Protein 6XTD (pdb70)

Sequence (295 aa):
NDHNQAAFGRQWQGRGIYKGRRDSWSNIMLKEGDIVYGGAPGQSGFYFNKATLDAAGGSRAKKLWESLQVLPHEKFGYRSKIQAYRVKRETIAGTGKAISSQDDPTRFGEGGGTQFFLSNYKTVLEPIDKPFEIIGLMMQLDTYDGTLELAGITLGTATTREEMLIKGSRLWEGWPEKSDGRTTSYRTIIISTKKEKAGDIYIIIADFSSGAFITDAVVLCCSWRFAPEKLMMGIQKKKVEGAITKNLRTWFYEEKTHIQLPVSGSWGHIDAAYDPHNLTGTIVCNYRSAFHTEDDEEWRKYCKRNNIIY

Foldseek 3Di:
DDDFQQVVVQVVECDDPRNFGFRKDKDKDAFFAKWKDFPDPDDQKTFHPVLVVVQVLAQVSSQLQQLHAADPPHGGGFWMWMKGFHHTDMWMKDWRAGGDCVHRHRHGTIMIGDRCCVPGIHTDDDIDGGHD/DWEADLVFGWIDDPNAIAGQQQFQLNHVDDPWDWAQPPDDPVQWGFKIWTWAQDPPDPLAIKIKIWGFDTGDDRRTGTFKMKMDRPNLWADDDPDFDDDSQVVRQVVVCVVYVDRDWGDALFWTWGWTADNVRRTIITMTGTPVNDPDPVVVVVCCVVVVNDD

Secondary structure (DSSP, 8-state):
--S-HHHHHHHTSSSSS--S----EEEEEPTT-EEEEEESS--SEEE-HHHHHHTTTBHHHHHHHTT-PPBTTTBS--EEEEEEESS-EEEEEEE---S-HHHH-----EEEE-TTHHHHEEEEEEEEE-B-/--EE-TTT--EEETTEEE-TT-BHHHHS-SSS--EETT--TTS---EEEEEE--SS-TT-PEEEEEEESSSS-TTPBEEEEEEEEHHHHB----SSSSHHHHHHHHHHHHHHS--S-EEETTEEEEEEEETTTTEEEEEEEEGGG-SSHHHHHHHHHHTT---

B-factor: mean 22.21, std 12.35, range [8.99, 131.31]

Organism: Serratia marcescens (NCBI:txid615)

Radius of gyration: 19.0 Å; Cα contacts (8 Å, |Δi|>4): 718; chains: 2; bounding box: 50×41×53 Å

Nearest PDB structures (foldseek):
  6xtd-assembly1_A  TM=1.008E+00  e=2.554E-29  Serratia marcescens
  4zv0-assembly1_A  TM=6.180E-01  e=1.037E-05  Pseudomonas aeruginosa PAO1
  6b12-assembly2_D  TM=7.580E-01  e=9.713E-04  Pseudomonas protegens Pf-5
  7clg-assembly1_A  TM=2.120E-01  e=3.882E+00  Staphylococcus aureus subsp. aureus USA300
  6xtd-assembly1_B  TM=1.006E+00  e=9.942E-34  Serratia marcescens

Structure (mmCIF, N/CA/C/O backbone):
data_6XTD
#
_entry.id   6XTD
#
_cell.length_a   39.655
_cell.length_b   44.108
_cell.length_c   46.807
_cell.angle_alpha   101.202
_cell.angle_beta   96.126
_cell.angle_gamma   114.149
#
_symmetry.space_group_name_H-M   'P 1'
#
loop_
_entity.id
_entity.type
_entity.pdbx_description
1 polymer 'Putative deoxyribonuclease RhsA'
2 polymer 'Secreted protein'
3 non-polymer 'BROMIDE ION'
4 non-polymer 2-[BIS-(2-HYDROXY-ETHYL)-AMINO]-2-HYDROXYMETHYL-PROPANE-1,3-DIOL
5 water water
#
loop_
_atom_site.group_PDB
_atom_site.id
_atom_site.type_symbol
_atom_site.label_atom_id
_atom_site.label_alt_id
_atom_site.label_comp_id
_atom_site.label_asym_id
_atom_site.label_entity_id
_atom_site.label_seq_id
_atom_site.pdbx_PDB_ins_code
_atom_site.Cartn_x
_atom_site.Cartn_y
_atom_site.Cartn_z
_atom_site.occupancy
_atom_site.B_iso_or_equiv
_atom_site.auth_seq_id
_atom_site.auth_comp_id
_atom_site.auth_asym_id
_atom_site.auth_atom_id
_atom_site.pdbx_PDB_model_num
ATOM 1 N N . ASN A 1 24 ? 28.586 31.305 34.406 1.000 131.310 1342 ASN A N 1
ATOM 2 C CA . ASN A 1 24 ? 30.025 31.221 34.786 1.000 51.018 1342 ASN A CA 1
ATOM 3 C C . ASN A 1 24 ? 30.808 32.136 33.834 1.000 29.029 1342 ASN A C 1
ATOM 4 O O . ASN A 1 24 ? 30.513 33.412 33.843 1.000 22.944 1342 ASN A O 1
ATOM 9 N N . ASP A 1 25 ? 31.658 31.521 32.971 1.000 40.292 1343 ASP A N 1
ATOM 10 C CA . ASP A 1 25 ? 32.550 32.196 31.981 1.000 36.375 1343 ASP A CA 1
ATOM 11 C C . ASP A 1 25 ? 32.396 31.479 30.613 1.000 36.522 1343 ASP A C 1
ATOM 12 O O . ASP A 1 25 ? 33.365 30.915 30.051 1.000 47.322 1343 ASP A O 1
ATOM 17 N N . HIS A 1 26 ? 31.193 31.487 30.063 1.000 20.788 1344 HIS A N 1
ATOM 18 C CA . HIS A 1 26 ? 30.946 31.105 28.669 1.000 19.249 1344 HIS A CA 1
ATOM 19 C C . HIS A 1 26 ? 30.403 32.301 27.881 1.000 15.182 1344 HIS A C 1
ATOM 20 O O . HIS A 1 26 ? 30.050 33.360 28.432 1.000 16.529 1344 HIS A O 1
ATOM 27 N N . ASN A 1 27 ? 30.441 32.159 26.575 1.000 15.137 1345 ASN A N 1
ATOM 28 C CA . ASN A 1 27 ? 30.056 33.234 25.658 1.000 13.039 1345 ASN A CA 1
ATOM 29 C C . ASN A 1 27 ? 28.552 33.285 25.508 1.000 12.551 1345 ASN A C 1
ATOM 30 O O . ASN A 1 27 ? 27.979 32.896 24.505 1.000 12.150 1345 ASN A O 1
ATOM 35 N N . GLN A 1 28 ? 27.945 33.896 26.529 1.000 11.532 1346 GLN A N 1
ATOM 36 C CA . GLN A 1 28 ? 26.485 33.935 26.593 1.000 11.639 1346 GLN A CA 1
ATOM 37 C C . GLN A 1 28 ? 25.874 34.780 25.484 1.000 10.942 1346 GLN A C 1
ATOM 38 O O . GLN A 1 28 ? 24.750 34.472 25.011 1.000 11.895 1346 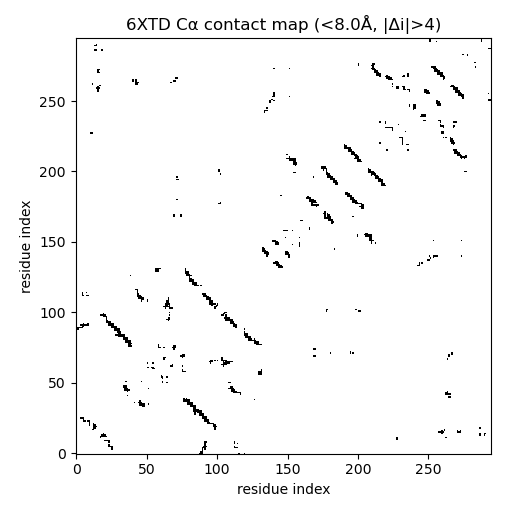GLN A O 1
ATOM 44 N N . ALA A 1 29 ? 26.597 35.823 25.006 1.000 11.254 1347 ALA A N 1
ATOM 45 C CA . ALA A 1 29 ? 26.093 36.623 23.898 1.000 10.691 1347 ALA A CA 1
ATOM 46 C C . ALA A 1 29 ? 25.909 35.712 22.672 1.000 10.500 1347 ALA A C 1
ATOM 47 O O . ALA A 1 29 ? 24.927 35.803 21.954 1.000 11.714 1347 ALA A O 1
ATOM 49 N N . ALA A 1 30 ? 26.903 34.869 22.407 1.000 11.023 1348 ALA A N 1
ATOM 50 C CA . ALA A 1 30 ? 26.838 33.998 21.248 1.000 11.258 1348 ALA A CA 1
ATOM 51 C C . ALA A 1 30 ? 25.712 32.968 21.379 1.000 10.749 1348 ALA A C 1
ATOM 52 O O . ALA A 1 30 ? 25.076 32.588 20.390 1.000 11.983 1348 ALA A O 1
ATOM 54 N N . PHE A 1 31 ? 25.443 32.560 22.587 1.000 11.261 1349 PHE A N 1
ATOM 55 C CA . PHE A 1 31 ? 24.340 31.596 22.866 1.000 13.184 1349 PHE A CA 1
ATOM 56 C C . PHE A 1 31 ? 22.985 32.265 22.617 1.000 13.481 1349 PHE A C 1
AT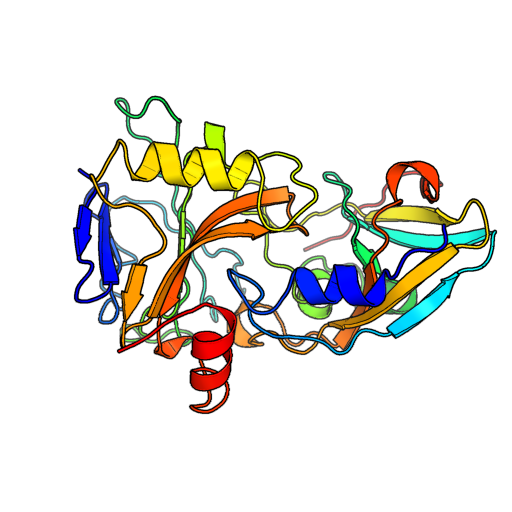OM 57 O O . PHE A 1 31 ? 22.119 31.662 21.950 1.000 15.828 1349 PHE A O 1
ATOM 65 N N . GLY A 1 32 ? 22.817 33.505 23.043 1.000 12.599 1350 GLY A N 1
ATOM 66 C CA . GLY A 1 32 ? 21.573 34.207 22.768 1.000 13.259 1350 GLY A CA 1
ATOM 67 C C . GLY A 1 32 ? 21.403 34.405 21.293 1.000 13.087 1350 GLY A C 1
ATOM 68 O O . GLY A 1 32 ? 20.292 34.232 20.752 1.000 14.842 1350 GLY A O 1
ATOM 69 N N . ARG A 1 33 ? 22.484 34.803 20.596 1.000 12.740 1351 ARG A N 1
ATOM 70 C CA . ARG A 1 33 ? 22.421 35.039 19.163 1.000 14.031 1351 ARG A CA 1
ATOM 71 C C . ARG A 1 33 ? 22.059 33.756 18.392 1.000 12.382 1351 ARG A C 1
ATOM 72 O O . ARG A 1 33 ? 21.332 33.790 17.431 1.000 12.448 1351 ARG A O 1
ATOM 80 N N . GLN 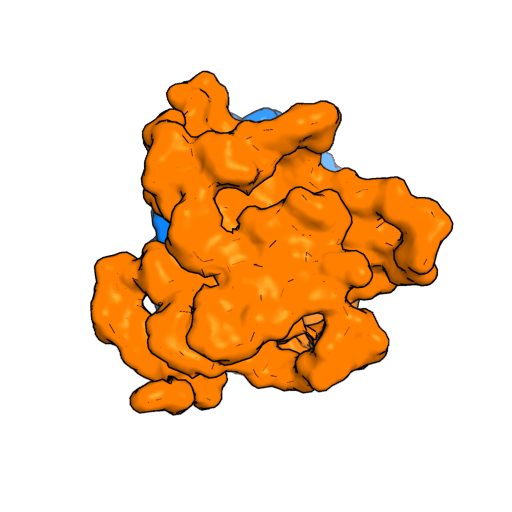A 1 34 ? 22.590 32.636 18.857 1.000 12.413 1352 GLN A N 1
ATOM 81 C CA . GLN A 1 34 ? 22.385 31.342 18.181 1.000 12.660 1352 GLN A CA 1
ATOM 82 C C . GLN A 1 34 ? 20.922 30.913 18.134 1.000 13.266 1352 GLN A C 1
ATOM 83 O O . GLN A 1 34 ? 20.543 30.125 17.262 1.000 13.865 1352 GLN A O 1
ATOM 89 N N . TRP A 1 35 ? 20.134 31.413 19.080 1.000 11.680 1353 TRP A N 1
ATOM 90 C CA . TRP A 1 35 ? 18.712 31.074 19.107 1.000 13.064 1353 TRP A CA 1
ATOM 91 C C . TRP A 1 35 ? 17.910 31.934 18.149 1.000 14.645 1353 TRP A C 1
ATOM 92 O O . TRP A 1 35 ? 16.638 31.785 18.148 1.000 17.022 1353 TRP A O 1
ATOM 103 N N . GLN A 1 36 ? 18.533 32.834 17.412 1.000 12.710 1354 GLN A N 1
ATOM 104 C CA . GLN A 1 36 ? 17.844 33.647 16.411 1.000 12.643 1354 GLN A CA 1
ATOM 105 C C . GLN A 1 36 ? 18.341 33.358 15.012 1.000 13.224 1354 GLN A C 1
ATOM 106 O O . GLN A 1 36 ? 19.427 32.781 14.837 1.000 15.016 1354 GLN A O 1
ATOM 112 N N . GLY A 1 37 ? 17.589 33.797 14.023 1.000 15.301 1355 GLY A N 1
ATOM 113 C CA . GLY A 1 37 ? 18.014 33.701 12.612 1.000 15.300 1355 GLY A CA 1
ATOM 114 C C . GLY A 1 37 ? 17.453 32.499 11.855 1.000 15.560 1355 GLY A C 1
ATOM 115 O O . GLY A 1 37 ? 17.748 32.309 10.675 1.000 17.830 1355 GLY A O 1
ATOM 116 N N . ARG A 1 38 ? 16.616 31.690 12.527 1.000 15.016 1356 ARG A N 1
ATOM 117 C CA . ARG A 1 38 ? 15.905 30.544 11.942 1.000 16.764 1356 ARG A CA 1
ATOM 118 C C . ARG A 1 38 ? 14.622 30.345 12.737 1.000 16.178 1356 ARG A C 1
ATOM 119 O O . ARG A 1 38 ? 14.450 30.937 13.811 1.000 15.758 1356 ARG A O 1
ATOM 127 N N . GLY A 1 39 ? 13.745 29.531 12.211 1.000 19.852 1357 GLY A N 1
ATOM 128 C CA . GLY A 1 39 ? 12.542 29.183 12.954 1.000 18.311 1357 GLY A CA 1
ATOM 129 C C . GLY A 1 39 ? 11.733 30.429 13.235 1.000 15.193 1357 GLY A C 1
ATOM 130 O O . GLY A 1 39 ? 11.558 31.278 12.372 1.000 16.857 1357 GLY A O 1
ATOM 131 N N . ILE A 1 40 ? 11.156 30.439 14.406 1.000 14.680 1358 ILE A N 1
ATOM 132 C CA . ILE A 1 40 ? 10.248 31.502 14.769 1.000 13.979 1358 ILE A CA 1
ATOM 133 C C . ILE A 1 40 ? 10.964 32.833 14.812 1.000 12.801 1358 ILE A C 1
ATOM 134 O O . ILE A 1 40 ? 10.505 33.860 14.187 1.000 14.277 1358 ILE A O 1
ATOM 139 N N . TYR A 1 41 ? 12.028 32.890 15.590 1.000 11.228 1359 TYR A N 1
ATOM 140 C CA . TYR A 1 41 ? 12.689 34.173 15.902 1.000 11.175 1359 TYR A CA 1
ATOM 141 C C . TYR A 1 41 ? 13.763 34.465 14.824 1.000 11.513 1359 TYR A C 1
ATOM 142 O O . TYR A 1 41 ? 14.958 34.401 15.118 1.000 14.201 1359 TYR A O 1
ATOM 151 N N . LYS A 1 42 ? 13.309 34.749 13.625 1.000 11.983 1360 LYS A N 1
ATOM 152 C CA . LYS A 1 42 ? 14.272 34.868 12.507 1.000 13.406 1360 LYS A CA 1
ATOM 153 C C . LYS A 1 42 ? 15.046 36.165 12.535 1.000 13.948 1360 LYS A C 1
ATOM 154 O O . LYS A 1 42 ? 16.061 36.269 11.852 1.000 16.700 1360 LYS A O 1
ATOM 160 N N . GLY A 1 43 ? 14.599 37.148 13.266 1.000 13.327 1361 GLY A N 1
ATOM 161 C CA . GLY A 1 43 ? 15.365 38.378 13.385 1.000 14.719 1361 GLY A CA 1
ATOM 162 C C . GLY A 1 43 ? 16.519 38.245 14.341 1.000 14.752 1361 GLY A C 1
ATOM 163 O O . GLY A 1 43 ? 16.401 37.578 15.338 1.000 13.923 1361 GLY A O 1
ATOM 164 N N A ARG A 1 44 ? 17.644 38.876 14.034 0.500 18.717 1362 ARG A N 1
ATOM 165 N N B ARG A 1 44 ? 17.628 38.900 14.030 0.500 18.801 1362 ARG A N 1
ATOM 166 C CA A ARG A 1 44 ? 18.847 38.754 14.878 0.500 19.103 1362 ARG A CA 1
ATOM 167 C CA B ARG A 1 44 ? 18.854 38.786 14.838 0.500 19.505 1362 ARG A CA 1
ATOM 168 C C A ARG A 1 44 ? 19.108 40.061 15.607 0.500 15.151 1362 ARG A C 1
ATOM 169 C C B ARG A 1 44 ? 19.115 40.070 15.605 0.500 15.245 1362 ARG A C 1
ATOM 170 O O A ARG A 1 44 ? 19.379 41.067 14.989 0.500 19.108 1362 ARG A O 1
ATOM 171 O O B ARG A 1 44 ? 19.484 41.062 15.005 0.500 19.706 1362 ARG A O 1
ATOM 186 N N . ASP A 1 45 ? 18.947 40.009 16.925 1.000 15.046 1363 ASP A N 1
ATOM 187 C CA . ASP A 1 45 ? 19.296 41.152 17.790 1.000 14.589 1363 ASP A CA 1
ATOM 188 C C . ASP A 1 45 ? 20.818 41.240 17.894 1.000 13.508 1363 ASP A C 1
ATOM 189 O O . ASP A 1 45 ? 21.570 40.339 17.548 1.000 15.031 1363 ASP A O 1
ATOM 194 N N . SER A 1 46 ? 21.238 42.372 18.421 1.000 12.947 1364 SER A N 1
ATOM 195 C CA . SER A 1 46 ? 22.639 42.628 18.796 1.000 12.824 1364 SER A CA 1
ATOM 196 C C . SER A 1 46 ? 22.859 42.203 20.231 1.000 13.044 1364 SER A C 1
ATOM 197 O O . SER A 1 46 ? 22.181 42.711 21.126 1.000 16.557 1364 SER A O 1
ATOM 200 N N . TRP A 1 47 ? 23.756 41.271 20.430 1.000 12.922 1365 TRP A N 1
ATOM 201 C CA . TRP A 1 47 ? 24.071 40.635 21.710 1.000 13.420 1365 TRP A CA 1
ATOM 202 C C . TRP A 1 47 ? 25.511 40.977 22.168 1.000 12.718 1365 TRP A C 1
ATOM 203 O O . TRP A 1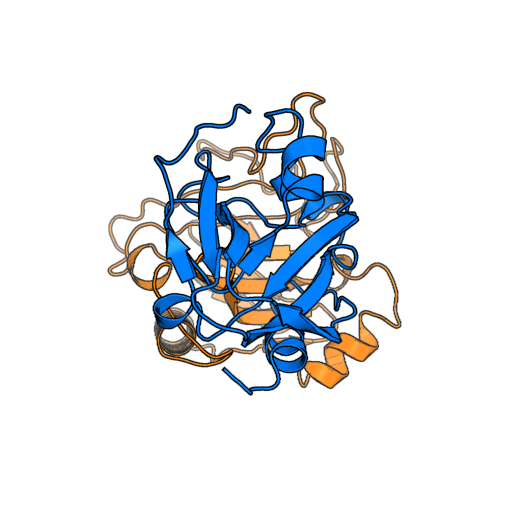 47 ? 26.441 40.889 21.332 1.000 16.047 1365 TRP A O 1
ATOM 214 N N . SER A 1 48 ? 25.698 41.328 23.411 1.000 12.422 1366 SER A N 1
ATOM 215 C CA . SER A 1 48 ? 27.008 41.557 23.992 1.000 12.082 1366 SER A CA 1
ATOM 216 C C . SER A 1 48 ? 27.131 40.875 25.319 1.000 11.406 1366 SER A C 1
ATOM 217 O O . SER A 1 48 ? 26.072 40.618 25.949 1.000 13.185 1366 SER A O 1
ATOM 220 N N . ASN A 1 49 ? 28.312 40.576 25.772 1.000 10.997 1367 ASN A N 1
ATOM 221 C CA . ASN A 1 49 ? 28.534 39.998 27.094 1.000 10.939 1367 ASN A CA 1
ATOM 222 C C . ASN A 1 49 ? 28.691 41.078 28.129 1.000 11.406 1367 ASN A C 1
ATOM 223 O O . ASN A 1 49 ? 29.347 42.096 27.889 1.000 13.865 1367 ASN A O 1
ATOM 228 N N . ILE A 1 50 ? 28.017 40.902 29.233 1.000 12.857 1368 ILE A N 1
ATOM 229 C CA . ILE A 1 50 ? 28.197 41.758 30.427 1.000 14.547 1368 ILE A CA 1
ATOM 230 C C . ILE A 1 50 ? 28.431 40.877 31.647 1.000 13.377 1368 ILE A C 1
ATOM 231 O O . ILE A 1 50 ? 27.921 39.728 31.693 1.000 15.724 1368 ILE A O 1
ATOM 236 N N . MET A 1 51 ? 29.115 41.386 32.645 1.000 14.344 1369 MET A N 1
ATOM 237 C CA . MET A 1 51 ? 29.298 40.654 33.888 1.000 15.255 1369 MET A CA 1
ATOM 238 C C . MET A 1 51 ? 28.198 41.115 34.863 1.000 17.493 1369 MET A C 1
ATOM 239 O O . MET A 1 51 ? 28.224 42.256 35.317 1.000 20.489 1369 MET A O 1
ATOM 244 N N . LEU A 1 52 ? 27.294 40.218 35.185 1.000 16.783 1370 LEU A N 1
ATOM 245 C CA . LEU A 1 52 ? 26.332 40.506 36.239 1.000 17.455 1370 LEU A CA 1
ATOM 246 C C . LEU A 1 52 ? 27.036 40.364 37.558 1.000 18.006 1370 LEU A C 1
ATOM 247 O O . LEU A 1 52 ? 27.857 39.477 37.736 1.000 20.597 1370 LEU A O 1
ATOM 252 N N . LYS A 1 53 ? 26.660 41.184 38.511 1.000 20.859 1371 LYS A N 1
ATOM 253 C CA . LYS A 1 53 ? 27.280 41.165 39.842 1.000 21.003 1371 LYS A CA 1
ATOM 254 C C . LYS A 1 53 ? 26.462 40.276 40.795 1.000 20.961 1371 LYS A C 1
ATOM 255 O O . LYS A 1 53 ? 25.226 40.107 40.643 1.000 19.265 1371 LYS A O 1
ATOM 261 N N . GLU A 1 54 ? 27.172 39.672 41.733 1.000 19.557 1372 GLU A N 1
ATOM 262 C CA . GLU A 1 54 ? 26.548 38.967 42.851 1.000 20.194 1372 GLU A CA 1
ATOM 263 C C . GLU A 1 54 ? 25.514 39.876 43.519 1.000 18.592 1372 GLU A C 1
ATOM 264 O O . GLU A 1 54 ? 25.798 41.064 43.774 1.000 21.797 1372 GLU A O 1
ATOM 270 N N . GLY A 1 55 ? 24.314 39.334 43.693 1.000 17.808 1373 GLY A N 1
ATOM 271 C CA . GLY A 1 55 ? 23.233 40.100 44.303 1.000 17.779 1373 GLY A CA 1
ATOM 272 C C . GLY A 1 55 ? 22.391 40.847 43.299 1.000 18.672 1373 GLY A C 1
ATOM 273 O O . GLY A 1 55 ? 21.361 41.388 43.721 1.000 20.437 1373 GLY A O 1
ATOM 274 N N . ASP A 1 56 ? 22.775 40.933 42.017 1.000 18.096 1374 ASP A N 1
ATOM 275 C CA . ASP A 1 56 ? 21.899 41.563 41.002 1.000 16.532 1374 ASP A CA 1
ATOM 276 C C . ASP A 1 56 ? 20.564 40.826 40.901 1.000 14.481 1374 ASP A C 1
ATOM 277 O O . ASP A 1 56 ? 20.539 39.605 41.164 1.000 17.720 1374 ASP A O 1
ATOM 282 N N . ILE A 1 57 ? 19.520 41.545 40.575 1.000 16.433 1375 ILE A N 1
ATOM 283 C CA . ILE A 1 57 ? 18.172 40.959 40.450 1.000 17.775 1375 ILE A CA 1
ATOM 284 C C . ILE A 1 57 ? 17.780 41.048 38.981 1.000 16.701 1375 ILE A C 1
ATOM 285 O O . ILE A 1 57 ? 17.901 42.107 38.344 1.000 18.818 1375 ILE A O 1
ATOM 290 N N . VAL A 1 58 ? 17.319 39.935 38.465 1.000 14.487 1376 VAL A N 1
ATOM 291 C CA . VAL A 1 58 ? 16.695 39.866 37.130 1.000 14.896 1376 VAL A CA 1
ATOM 292 C C . VAL A 1 58 ? 15.333 39.220 37.262 1.000 12.582 1376 VAL A C 1
ATOM 293 O O . VAL A 1 58 ? 15.027 38.606 38.335 1.000 14.852 1376 VAL A O 1
ATOM 297 N N . TYR A 1 59 ? 14.548 39.264 36.208 1.000 11.597 1377 TYR A N 1
ATOM 298 C CA . TYR A 1 59 ? 13.154 38.776 36.243 1.000 11.974 1377 TYR A CA 1
ATOM 299 C C . TYR A 1 59 ? 12.902 37.818 35.055 1.000 11.072 1377 TYR A C 1
ATOM 300 O O . TYR A 1 59 ? 13.524 37.962 33.995 1.000 11.645 1377 TYR A O 1
ATOM 309 N N . GLY A 1 60 ? 12.056 36.830 35.288 1.000 11.808 1378 GLY A N 1
ATOM 310 C CA . GLY A 1 60 ? 11.628 35.931 34.275 1.000 11.828 1378 GLY A CA 1
ATOM 311 C C . GLY A 1 60 ? 10.191 35.529 34.420 1.000 13.505 1378 GLY A C 1
ATOM 312 O O . GLY A 1 60 ? 9.584 35.702 35.476 1.000 13.412 1378 GLY A O 1
ATOM 313 N N . GLY A 1 61 ? 9.612 35.031 33.364 1.000 14.088 1379 GLY A N 1
ATOM 314 C CA . GLY A 1 61 ? 8.246 34.519 33.433 1.000 15.339 1379 GLY A CA 1
ATOM 315 C C . GLY A 1 61 ? 8.148 33.192 34.140 1.000 15.210 1379 GLY A C 1
ATOM 316 O O . GLY A 1 61 ? 9.116 32.422 34.168 1.000 17.121 1379 GLY A O 1
ATOM 317 N N . ALA A 1 62 ? 6.991 32.935 34.693 1.000 15.577 1380 ALA A N 1
ATOM 318 C CA . ALA A 1 62 ? 6.740 31.660 35.339 1.000 16.956 1380 ALA A CA 1
ATOM 319 C C . ALA A 1 62 ? 5.349 31.191 34.966 1.000 15.576 1380 ALA A C 1
ATOM 320 O O . ALA A 1 62 ? 4.475 32.013 34.714 1.000 16.750 1380 ALA A O 1
ATOM 322 N N . PRO A 1 63 ? 5.096 29.875 34.959 1.000 18.341 1381 PRO A N 1
ATOM 323 C CA . PRO A 1 63 ? 6.121 28.831 34.993 1.000 17.819 1381 PRO A CA 1
ATOM 324 C C . PRO A 1 63 ? 6.966 28.822 33.719 1.000 16.095 1381 PRO A C 1
ATOM 325 O O . PRO A 1 63 ? 6.804 29.674 32.854 1.000 20.558 1381 PRO A O 1
ATOM 329 N N . GLY A 1 64 ? 7.838 27.799 33.611 1.000 16.278 1382 GLY A N 1
ATOM 330 C CA . GLY A 1 64 ? 8.657 27.600 32.404 1.000 17.139 1382 GLY A CA 1
ATOM 331 C C . GLY A 1 64 ? 9.880 28.473 32.447 1.000 14.607 1382 GLY A C 1
ATOM 332 O O . GLY A 1 64 ? 10.202 29.068 31.447 1.000 16.152 1382 GLY A O 1
ATOM 333 N N . GLN A 1 65 ? 10.673 28.369 33.478 1.000 14.193 1383 GLN A N 1
ATOM 334 C CA . GLN A 1 65 ? 11.956 29.058 33.561 1.000 13.106 1383 GLN A CA 1
ATOM 335 C C . GLN A 1 65 ? 12.863 28.588 32.424 1.000 11.575 1383 GLN A C 1
ATOM 336 O O . GLN A 1 65 ? 12.889 27.416 32.077 1.000 13.723 1383 GLN A O 1
ATOM 342 N N . SER A 1 66 ? 13.555 29.548 31.816 1.000 11.913 1384 SER A N 1
ATOM 343 C CA . SER A 1 66 ? 14.430 29.322 30.656 1.000 12.211 1384 SER A CA 1
ATOM 344 C C . SER A 1 66 ? 15.739 30.068 30.893 1.000 10.975 1384 SER A C 1
ATOM 345 O O . SER A 1 66 ? 16.007 30.585 31.967 1.000 12.614 1384 SER A O 1
ATOM 348 N N . GLY A 1 67 ? 16.522 30.140 29.825 1.000 11.868 1385 GLY A N 1
ATOM 349 C CA . GLY A 1 67 ? 17.721 30.987 29.917 1.000 11.625 1385 GLY A CA 1
ATOM 350 C C . GLY A 1 67 ? 17.488 32.485 29.757 1.000 11.055 1385 GLY A C 1
ATOM 351 O O . GLY A 1 67 ? 18.438 33.245 29.940 1.000 10.969 1385 GLY A O 1
ATOM 352 N N . PHE A 1 68 ? 16.252 32.904 29.529 1.000 9.813 1386 PHE A N 1
ATOM 353 C CA . PHE A 1 68 ? 15.933 34.293 29.180 1.000 10.137 1386 PHE A CA 1
ATOM 354 C C . PHE A 1 68 ? 15.312 35.058 30.321 1.000 9.837 1386 PHE A C 1
ATOM 355 O O . PHE A 1 68 ? 14.376 34.535 30.993 1.000 11.335 1386 PHE A O 1
ATOM 363 N N . TYR A 1 69 ? 15.837 36.239 30.583 1.000 9.450 1387 TYR A N 1
ATOM 364 C CA . TYR A 1 69 ? 15.426 37.135 31.684 1.000 10.187 1387 TYR A CA 1
ATOM 365 C C . TYR A 1 69 ? 15.335 38.565 31.148 1.000 10.559 1387 TYR A C 1
ATOM 366 O O . TYR A 1 69 ? 15.671 38.863 29.969 1.000 10.772 1387 TYR A O 1
ATOM 375 N N . PHE A 1 70 ? 14.872 39.460 32.020 1.000 10.493 1388 PHE A N 1
ATOM 376 C CA . PHE A 1 70 ? 14.749 40.887 31.685 1.000 10.995 1388 PHE A CA 1
ATOM 377 C C . PHE A 1 70 ? 15.030 41.680 32.966 1.000 11.083 1388 PHE A C 1
ATOM 378 O O . PHE A 1 70 ? 15.125 41.093 34.056 1.000 12.174 1388 PHE A O 1
ATOM 386 N N . ASN A 1 71 ? 15.142 42.983 32.820 1.000 12.530 1389 ASN A N 1
ATOM 387 C CA . ASN A 1 71 ? 15.497 43.856 33.963 1.000 14.906 1389 ASN A CA 1
ATOM 388 C C . ASN A 1 71 ? 14.255 44.539 34.543 1.000 14.657 1389 ASN A C 1
ATOM 389 O O . ASN A 1 71 ? 13.162 44.519 33.961 1.000 15.278 1389 ASN A O 1
ATOM 394 N N . LYS A 1 72 ? 14.463 45.148 35.673 1.000 15.968 1390 LYS A N 1
ATOM 395 C CA . LYS A 1 72 ? 13.395 45.891 36.359 1.000 18.412 1390 LYS A CA 1
ATOM 396 C C . LYS A 1 72 ? 12.826 46.979 35.484 1.000 19.041 1390 LYS A C 1
ATOM 397 O O . LYS A 1 72 ? 11.619 47.196 35.522 1.000 19.990 1390 LYS A O 1
ATOM 403 N N . ALA A 1 73 ? 13.688 47.710 34.771 1.000 17.715 1391 ALA A N 1
ATOM 404 C CA . ALA A 1 73 ? 13.177 48.799 33.912 1.000 18.519 1391 ALA A CA 1
ATOM 405 C C . ALA A 1 73 ? 12.136 48.266 32.930 1.000 17.461 1391 ALA A C 1
ATOM 406 O O . ALA A 1 73 ? 11.105 48.911 32.661 1.000 17.777 1391 ALA A O 1
ATOM 408 N N . THR A 1 74 ? 12.431 47.134 32.300 1.000 15.843 1392 THR A N 1
ATOM 409 C CA . THR A 1 74 ? 11.526 46.506 31.324 1.000 16.177 1392 THR A CA 1
ATOM 410 C C . THR A 1 74 ? 10.232 46.087 32.034 1.000 14.980 1392 THR A C 1
ATOM 411 O O . THR A 1 74 ? 9.136 46.282 31.509 1.000 15.427 1392 THR A O 1
ATOM 415 N N . LEU A 1 75 ? 10.379 45.499 33.194 1.000 15.383 1393 LEU A N 1
ATOM 416 C CA . LEU A 1 75 ? 9.154 45.073 33.945 1.000 16.150 1393 LEU A CA 1
ATOM 417 C C . LEU A 1 75 ? 8.264 46.323 34.251 1.000 17.681 1393 LEU A C 1
ATOM 418 O O . LEU A 1 75 ? 7.046 46.317 33.928 1.000 17.841 1393 LEU A O 1
ATOM 423 N N . ASP A 1 76 ? 8.892 47.362 34.790 1.000 18.259 1394 ASP A N 1
ATOM 424 C CA . ASP A 1 76 ? 8.137 48.576 35.171 1.000 21.109 1394 ASP A CA 1
ATOM 425 C C . ASP A 1 76 ? 7.457 49.198 33.932 1.000 20.879 1394 ASP A C 1
ATOM 426 O O . ASP A 1 76 ? 6.316 49.707 34.026 1.000 23.987 1394 ASP A O 1
ATOM 431 N N . ALA A 1 77 ? 8.133 49.224 32.788 1.000 18.707 1395 ALA A N 1
ATOM 432 C CA . ALA A 1 77 ? 7.575 49.857 31.575 1.000 19.409 1395 ALA A CA 1
ATOM 433 C C . ALA A 1 77 ? 6.291 49.166 31.135 1.000 18.408 1395 ALA A C 1
ATOM 434 O O . ALA A 1 77 ? 5.506 49.765 30.444 1.000 22.574 1395 ALA A O 1
ATOM 436 N N . ALA A 1 78 ? 6.110 47.882 31.468 1.000 18.719 1396 ALA A N 1
ATOM 437 C CA . ALA A 1 78 ? 4.885 47.138 31.074 1.000 19.178 1396 ALA A CA 1
ATOM 438 C C . ALA A 1 78 ? 3.632 47.593 31.830 1.000 19.238 1396 ALA A C 1
ATOM 439 O O . ALA A 1 78 ? 2.507 47.332 31.375 1.000 19.518 1396 ALA A O 1
ATOM 441 N N . GLY A 1 79 ? 3.799 48.267 32.954 1.000 21.709 1397 GLY A N 1
ATOM 442 C CA . GLY A 1 79 ? 2.674 48.816 33.715 1.000 23.913 1397 GLY A CA 1
ATOM 443 C C . GLY A 1 79 ? 1.671 47.729 34.119 1.000 26.368 1397 GLY A C 1
ATOM 444 O O . GLY A 1 79 ? 0.453 48.013 34.170 1.000 28.545 1397 GLY A O 1
ATOM 445 N N . GLY A 1 80 ? 2.133 46.554 34.499 1.000 23.530 1398 GLY A N 1
ATOM 446 C CA . GLY A 1 80 ? 1.218 45.495 34.966 1.000 24.091 1398 GLY A CA 1
ATOM 447 C C . GLY A 1 80 ? 0.426 44.838 33.848 1.000 19.497 1398 GLY A C 1
ATOM 448 O O . GLY A 1 80 ? -0.471 44.065 34.170 1.000 23.588 1398 GLY A O 1
ATOM 449 N N . SER A 1 81 ? 0.847 44.945 32.586 1.000 17.451 1399 SER A N 1
ATOM 450 C CA . SER A 1 81 ? 0.162 44.308 31.433 1.000 17.572 1399 SER A CA 1
ATOM 451 C C . SER A 1 81 ? 1.067 43.223 30.854 1.000 14.254 1399 SER A C 1
ATOM 452 O O . SER A 1 81 ? 2.181 43.521 30.360 1.000 15.036 1399 SER A O 1
ATOM 455 N N . ARG A 1 82 ? 0.600 41.986 30.862 1.000 13.824 1400 ARG A N 1
ATOM 456 C CA . ARG A 1 82 ? 1.419 40.895 30.257 1.000 13.373 1400 ARG A CA 1
ATOM 457 C C . ARG A 1 82 ? 1.600 41.136 28.753 1.000 11.705 1400 ARG A C 1
ATOM 458 O O . ARG A 1 82 ? 2.688 40.824 28.225 1.000 12.763 1400 ARG A O 1
ATOM 466 N N . ALA A 1 83 ? 0.573 41.587 28.036 1.000 12.520 1401 ALA A N 1
ATOM 467 C CA . ALA A 1 83 ? 0.766 41.818 26.592 1.000 12.575 1401 ALA A CA 1
ATOM 468 C C . ALA A 1 83 ? 1.825 42.869 26.381 1.000 13.229 1401 ALA A C 1
ATOM 469 O O . ALA A 1 83 ? 2.706 42.674 25.527 1.000 13.706 1401 ALA A O 1
ATOM 471 N N . LYS A 1 84 ? 1.807 43.956 27.125 1.000 12.779 1402 LYS A N 1
ATOM 472 C CA A LYS A 1 84 ? 2.838 45.006 26.987 0.500 14.768 1402 LYS A CA 1
ATOM 473 C CA B LYS A 1 84 ? 2.852 45.003 26.970 0.500 14.572 1402 LYS A CA 1
ATOM 474 C C . LYS A 1 84 ? 4.216 44.423 27.309 1.000 13.238 1402 LYS A C 1
ATOM 475 O O . LYS A 1 84 ? 5.190 44.697 26.545 1.000 13.667 1402 LYS A O 1
ATOM 486 N N . LEU A 1 85 ? 4.316 43.609 28.327 1.000 12.281 1403 LEU A N 1
ATOM 487 C CA . LEU A 1 85 ? 5.619 43.038 28.716 1.000 12.145 1403 LEU A CA 1
ATOM 488 C C . LEU A 1 85 ? 6.152 42.161 27.605 1.000 10.830 1403 LEU A C 1
ATOM 489 O O . LEU A 1 85 ? 7.330 42.313 27.160 1.000 11.137 1403 LEU A O 1
ATOM 494 N N . TRP A 1 86 ? 5.372 41.172 27.194 1.000 10.349 1404 TRP A N 1
ATOM 495 C CA . TRP A 1 86 ? 5.908 40.211 26.216 1.000 10.631 1404 TRP A CA 1
ATOM 496 C C . TRP A 1 86 ? 6.049 40.857 24.836 1.000 11.302 1404 TRP A C 1
ATOM 497 O O . TRP A 1 86 ? 7.017 40.459 24.130 1.000 10.918 1404 TRP A O 1
ATOM 508 N N . GLU A 1 87 ? 5.250 41.823 24.478 1.000 10.323 1405 GLU A N 1
ATOM 509 C CA . GLU A 1 87 ? 5.509 42.551 23.265 1.000 11.660 1405 GLU A CA 1
ATOM 510 C C . GLU A 1 87 ? 6.811 43.330 23.347 1.000 11.565 1405 GLU A C 1
ATOM 511 O O . GLU A 1 87 ? 7.546 43.423 22.312 1.000 12.482 1405 GLU A O 1
ATOM 517 N N . SER A 1 88 ? 7.145 43.866 24.505 1.000 10.853 1406 SER A N 1
ATOM 518 C CA . SER A 1 88 ? 8.408 44.622 24.635 1.000 12.165 1406 SER A CA 1
ATOM 519 C C . SER A 1 88 ? 9.628 43.689 24.526 1.000 11.514 1406 SER A C 1
ATOM 520 O O . SER A 1 88 ? 10.709 44.168 24.171 1.000 12.966 1406 SER A O 1
ATOM 523 N N . LEU A 1 89 ? 9.465 42.405 24.804 1.000 9.861 1407 LEU A N 1
ATOM 524 C CA . LEU A 1 89 ? 10.540 41.415 24.752 1.000 9.951 1407 LEU A CA 1
ATOM 525 C C . LEU A 1 89 ? 10.424 40.599 23.464 1.000 9.387 1407 LEU A C 1
ATOM 526 O O . LEU A 1 89 ? 11.265 39.683 23.263 1.000 10.599 1407 LEU A O 1
ATOM 531 N N . GLN A 1 90 ? 9.439 40.846 22.635 1.000 9.905 1408 GLN A N 1
ATOM 532 C CA . GLN A 1 90 ? 9.189 40.104 21.385 1.000 9.779 1408 GLN A CA 1
ATOM 533 C C . GLN A 1 90 ? 9.124 38.591 21.637 1.000 11.274 1408 GLN A C 1
ATOM 534 O O . GLN A 1 90 ? 9.696 37.800 20.881 1.000 11.794 1408 GLN A O 1
ATOM 540 N N . VAL A 1 91 ? 8.381 38.212 22.673 1.000 10.157 1409 VAL A N 1
ATOM 541 C CA . VAL A 1 91 ? 8.159 36.797 23.002 1.000 10.823 1409 VAL A CA 1
ATOM 542 C C . VAL A 1 91 ? 6.726 36.460 22.599 1.000 10.237 1409 VAL A C 1
ATOM 543 O O . VAL A 1 91 ? 5.790 37.164 23.044 1.000 10.801 1409 VAL A O 1
ATOM 547 N N . LEU A 1 92 ? 6.536 35.391 21.874 1.000 10.390 1410 LEU A N 1
ATOM 548 C CA . LEU A 1 92 ? 5.178 35.014 21.441 1.000 10.671 1410 LEU A CA 1
ATOM 549 C C . LEU A 1 92 ? 4.451 34.309 22.596 1.000 10.741 1410 LEU A C 1
ATOM 550 O O . LEU A 1 92 ? 5.088 33.660 23.423 1.000 10.627 1410 LEU A O 1
ATOM 555 N N . PRO A 1 93 ? 3.102 34.367 22.590 1.000 10.522 1411 PRO A N 1
ATOM 556 C CA . PRO A 1 93 ? 2.388 33.511 23.528 1.000 10.173 1411 PRO A CA 1
ATOM 557 C C . PRO A 1 93 ? 2.654 32.028 23.295 1.000 11.725 1411 PRO A C 1
ATOM 558 O O . PRO A 1 93 ? 2.625 31.541 22.125 1.000 12.290 1411 PRO A O 1
ATOM 562 N N . HIS A 1 94 ? 2.866 31.311 24.403 1.000 10.010 1412 HIS A N 1
ATOM 563 C CA . HIS A 1 94 ? 3.123 29.875 24.359 1.000 9.493 1412 HIS A CA 1
ATOM 564 C C . HIS A 1 94 ? 2.030 29.172 23.566 1.000 9.792 1412 HIS A C 1
ATOM 565 O O . HIS A 1 94 ? 0.838 29.524 23.710 1.000 9.873 1412 HIS A O 1
ATOM 572 N N . GLU A 1 95 ? 2.387 28.214 22.725 1.000 10.006 1413 GLU A N 1
ATOM 573 C CA . GLU A 1 95 ? 1.414 27.583 21.840 1.000 11.453 1413 GLU A CA 1
ATOM 574 C C . GLU A 1 95 ? 0.220 26.981 22.627 1.000 10.780 1413 GLU A C 1
ATOM 575 O O . GLU A 1 95 ? -0.893 26.957 22.069 1.000 11.703 1413 GLU A O 1
ATOM 581 N N . LYS A 1 96 ? 0.498 26.438 23.806 1.000 10.823 1414 LYS A N 1
ATOM 582 C CA . LYS A 1 96 ? -0.573 25.826 24.659 1.000 10.890 1414 LYS A CA 1
ATOM 583 C C . LYS A 1 96 ? -1.091 26.818 25.701 1.000 10.266 1414 LYS A C 1
ATOM 584 O O . LYS A 1 96 ? -2.330 26.994 25.804 1.000 13.521 1414 LYS A O 1
ATOM 590 N N . PHE A 1 97 ? -0.194 27.425 26.444 1.000 10.218 1415 PHE A N 1
ATOM 591 C CA . PHE A 1 97 ? -0.558 28.162 27.655 1.000 11.335 1415 PHE A CA 1
ATOM 592 C C . PHE A 1 97 ? -0.811 29.650 27.431 1.000 12.306 1415 PHE A C 1
ATOM 593 O O . PHE A 1 97 ? -1.324 30.307 28.358 1.000 14.317 1415 PHE A O 1
ATOM 601 N N . GLY A 1 98 ? -0.416 30.221 26.288 1.000 11.570 1416 GLY A N 1
ATOM 602 C CA . GLY A 1 98 ? -0.514 31.651 26.042 1.000 11.318 1416 GLY A CA 1
ATOM 603 C C . GLY A 1 98 ? 0.569 32.408 26.773 1.000 11.444 1416 GLY A C 1
ATOM 604 O O . GLY A 1 98 ? 1.513 31.845 27.299 1.000 12.642 1416 GLY A O 1
ATOM 605 N N . TYR A 1 99 ? 0.388 33.721 26.804 1.000 11.603 1417 TYR A N 1
ATOM 606 C CA . TYR A 1 99 ? 1.316 34.601 27.562 1.000 10.962 1417 TYR A CA 1
ATOM 607 C C . TYR A 1 99 ? 1.367 34.130 29.010 1.000 12.869 1417 TYR A C 1
ATOM 608 O O . TYR A 1 99 ? 0.290 33.977 29.684 1.000 13.772 1417 TYR A O 1
ATOM 617 N N . ARG A 1 100 ? 2.549 34.128 29.614 1.000 12.443 1418 ARG A N 1
ATOM 618 C CA . ARG A 1 100 ? 2.712 33.920 31.070 1.000 13.541 1418 ARG A CA 1
ATOM 619 C C . ARG A 1 100 ? 2.176 35.106 31.818 1.000 12.806 1418 ARG A C 1
ATOM 620 O O . ARG A 1 100 ? 2.226 36.261 31.392 1.000 13.695 1418 ARG A O 1
ATOM 628 N N . SER A 1 101 ? 1.535 34.779 32.942 1.000 12.515 1419 SER A N 1
ATOM 629 C CA . SER A 1 101 ? 0.839 35.765 33.784 1.000 14.264 1419 SER A CA 1
ATOM 630 C C . SER A 1 101 ? 1.520 35.965 35.134 1.000 15.458 1419 SER A C 1
ATOM 631 O O . SER A 1 101 ? 0.880 36.677 35.984 1.000 18.488 1419 SER A O 1
ATOM 634 N N . LYS A 1 102 ? 2.596 35.298 35.412 1.000 13.783 1420 LYS A N 1
ATOM 635 C CA . LYS A 1 102 ? 3.346 35.342 36.659 1.000 16.625 1420 LYS A CA 1
ATOM 636 C C . LYS A 1 102 ? 4.801 35.684 36.332 1.000 17.410 1420 LYS A C 1
ATOM 637 O O . LYS A 1 102 ? 5.319 35.218 35.330 1.000 15.457 1420 LYS A O 1
ATOM 643 N N . ILE A 1 103 ? 5.386 36.477 37.197 1.000 13.937 1421 ILE A N 1
ATOM 644 C CA . ILE A 1 103 ? 6.778 36.929 37.076 1.000 13.570 1421 ILE A CA 1
ATOM 645 C C . ILE A 1 103 ? 7.543 36.494 38.313 1.000 15.084 1421 ILE A C 1
ATOM 646 O O . ILE A 1 103 ? 7.029 36.642 39.420 1.000 17.914 1421 ILE A O 1
ATOM 651 N N . GLN A 1 104 ? 8.718 35.918 38.149 1.000 13.463 1422 GLN A N 1
ATOM 652 C CA . GLN A 1 104 ? 9.614 35.572 39.249 1.000 13.247 1422 GLN A CA 1
ATOM 653 C C . GLN A 1 104 ? 10.827 36.484 39.228 1.000 13.012 1422 GLN A C 1
ATOM 654 O O . GLN A 1 104 ? 11.504 36.542 38.187 1.000 13.511 1422 GLN A O 1
ATOM 660 N N . ALA A 1 105 ? 11.163 37.022 40.360 1.000 13.447 1423 ALA A N 1
ATOM 661 C CA . ALA A 1 105 ? 12.443 37.681 40.566 1.000 15.043 1423 ALA A CA 1
ATOM 662 C C . ALA A 1 105 ? 13.520 36.652 40.895 1.000 13.558 1423 ALA A C 1
ATOM 663 O O . ALA A 1 105 ? 13.238 35.650 41.606 1.000 14.168 1423 ALA A O 1
ATOM 665 N N . TYR A 1 106 ? 14.737 36.868 40.397 1.000 13.634 1424 TYR A N 1
ATOM 666 C CA . TYR A 1 106 ? 15.869 35.989 40.691 1.000 14.026 1424 TYR A CA 1
ATOM 667 C C . TYR A 1 106 ? 17.072 36.841 41.110 1.000 14.342 1424 TYR A C 1
ATOM 668 O O . TYR A 1 106 ? 17.288 37.934 40.566 1.000 15.151 1424 TYR A O 1
ATOM 677 N N . ARG A 1 107 ? 17.893 36.272 41.927 1.000 14.294 1425 ARG A N 1
ATOM 678 C CA . ARG A 1 107 ? 19.075 36.912 42.441 1.000 14.953 1425 ARG A CA 1
ATOM 679 C C . ARG A 1 107 ? 20.310 36.156 41.934 1.000 14.640 1425 ARG A C 1
ATOM 680 O O . ARG A 1 107 ? 20.375 34.930 41.967 1.000 15.426 1425 ARG A O 1
ATOM 688 N N . VAL A 1 108 ? 21.280 36.913 41.409 1.000 15.750 1426 VAL A N 1
ATOM 689 C CA . VAL A 1 108 ? 22.543 36.315 40.882 1.000 14.504 1426 VAL A CA 1
ATOM 690 C C . VAL A 1 108 ? 23.433 35.854 42.054 1.000 14.469 1426 VAL A C 1
ATOM 691 O O . VAL A 1 108 ? 23.695 36.679 42.985 1.000 18.383 1426 VAL A O 1
ATOM 695 N N . LYS A 1 109 ? 23.797 34.571 42.062 1.000 16.391 1427 LYS A N 1
ATOM 696 C CA . LYS A 1 109 ? 24.516 33.955 43.187 1.000 18.120 1427 LYS A CA 1
ATOM 697 C C . LYS A 1 109 ? 25.978 34.250 43.207 1.000 18.016 1427 LYS A C 1
ATOM 698 O O . LYS A 1 109 ? 26.604 34.158 44.244 1.000 20.313 1427 LYS A O 1
ATOM 704 N N . ARG A 1 110 ? 26.493 34.580 42.057 1.000 20.052 1428 ARG A N 1
ATOM 705 C CA . ARG A 1 110 ? 27.924 34.906 41.911 1.000 20.857 1428 ARG A CA 1
ATOM 706 C C . ARG A 1 110 ? 28.116 35.655 40.624 1.000 20.381 1428 ARG A C 1
ATOM 707 O O . ARG A 1 110 ? 27.324 35.459 39.713 1.000 20.145 1428 ARG A O 1
ATOM 715 N N . GLU A 1 111 ? 29.227 36.396 40.544 1.000 20.857 1429 GLU A N 1
ATOM 716 C CA . GLU A 1 111 ? 29.548 37.155 39.325 1.000 23.034 1429 GLU A CA 1
ATOM 717 C C . GLU A 1 111 ? 29.485 36.175 38.158 1.000 20.404 1429 GLU A C 1
ATOM 718 O O . GLU A 1 111 ? 30.054 35.102 38.244 1.000 20.481 1429 GLU A O 1
ATOM 724 N N . THR A 1 112 ? 28.801 36.560 37.109 1.000 16.916 1430 THR A N 1
ATOM 725 C CA . THR A 1 112 ? 28.573 35.623 36.002 1.000 17.565 1430 THR A CA 1
ATOM 726 C C . THR A 1 112 ? 28.397 36.446 34.727 1.000 15.206 1430 THR A C 1
ATOM 727 O O . THR A 1 112 ? 27.802 37.491 34.737 1.000 16.114 1430 THR A O 1
ATOM 731 N N . ILE A 1 113 ? 28.774 35.843 33.604 1.000 13.969 1431 ILE A N 1
ATOM 732 C CA . ILE A 1 113 ? 28.539 36.502 32.301 1.000 13.649 1431 ILE A CA 1
ATOM 733 C C . ILE A 1 113 ? 27.093 36.323 31.851 1.000 13.550 1431 ILE A C 1
ATOM 734 O O . ILE A 1 113 ? 26.542 35.217 31.974 1.000 16.109 1431 ILE A O 1
ATOM 739 N N . ALA A 1 114 ? 26.457 37.346 31.352 1.000 13.093 1432 ALA A N 1
ATOM 740 C CA . ALA A 1 114 ? 25.174 37.218 30.658 1.000 12.832 1432 ALA A CA 1
ATOM 741 C C . ALA A 1 114 ? 25.310 37.814 29.278 1.000 11.697 1432 ALA A C 1
ATOM 742 O O . ALA A 1 114 ? 26.023 38.809 29.062 1.000 13.044 1432 ALA A O 1
ATOM 744 N N . GLY A 1 115 ? 24.531 37.282 28.353 1.000 11.212 1433 GLY A N 1
ATOM 745 C CA . GLY A 1 115 ? 24.350 37.941 27.068 1.000 10.592 1433 GLY A CA 1
ATOM 746 C C . GLY A 1 115 ? 23.229 38.932 27.190 1.000 10.738 1433 GLY A C 1
ATOM 747 O O . GLY A 1 115 ? 22.236 38.644 27.902 1.000 14.160 1433 GLY A O 1
ATOM 748 N N . THR A 1 116 ? 23.357 40.088 26.614 1.000 10.353 1434 THR A N 1
ATOM 749 C CA . THR A 1 116 ? 22.325 41.097 26.744 1.000 10.894 1434 THR A CA 1
ATOM 750 C C . THR A 1 116 ? 22.181 41.940 25.499 1.000 11.651 1434 THR A C 1
ATOM 751 O O . THR A 1 116 ? 23.110 42.051 24.650 1.000 12.666 1434 THR A O 1
ATOM 755 N N . GLY A 1 117 ? 21.032 42.574 25.380 1.000 12.774 1435 GLY A N 1
ATOM 756 C CA . GLY A 1 117 ? 20.743 43.621 24.434 1.000 13.460 1435 GLY A CA 1
ATOM 757 C C . GLY A 1 117 ? 19.272 43.890 24.382 1.000 12.357 1435 GLY A C 1
ATOM 758 O O . GLY A 1 117 ? 18.526 43.510 25.308 1.000 14.614 1435 GLY A O 1
ATOM 759 N N . LYS A 1 118 ? 18.876 44.586 23.351 1.000 12.175 1436 LYS A N 1
ATOM 760 C CA . LYS A 1 118 ? 17.491 45.003 23.150 1.000 13.037 1436 LYS A CA 1
ATOM 761 C C . LYS A 1 118 ? 16.747 44.041 22.252 1.000 12.432 1436 LYS A C 1
ATOM 762 O O . LYS A 1 118 ? 17.288 43.623 21.215 1.000 12.884 1436 LYS A O 1
ATOM 768 N N . ALA A 1 119 ? 15.541 43.660 22.651 1.000 12.194 1437 ALA A N 1
ATOM 769 C CA . ALA A 1 119 ? 14.722 42.784 21.842 1.000 11.755 1437 ALA A CA 1
ATOM 770 C C . ALA A 1 119 ? 13.954 43.612 20.811 1.000 11.808 1437 ALA A C 1
ATOM 771 O O . ALA A 1 119 ? 12.856 44.150 21.136 1.000 13.121 1437 ALA A O 1
ATOM 773 N N . ILE A 1 120 ? 14.533 43.772 19.617 1.000 12.520 1438 ILE A N 1
ATOM 774 C CA . ILE A 1 120 ? 13.971 44.725 18.634 1.000 14.637 1438 ILE A CA 1
ATOM 775 C C . ILE A 1 120 ? 13.870 44.183 17.216 1.000 15.131 1438 ILE A C 1
ATOM 776 O O . ILE A 1 120 ? 13.198 44.814 16.418 1.000 18.467 1438 ILE A O 1
ATOM 781 N N . SER A 1 121 ? 14.506 43.092 16.905 1.000 13.765 1439 SER A N 1
ATOM 782 C CA A SER A 1 121 ? 14.746 42.687 15.514 0.500 14.828 1439 SER A CA 1
ATOM 783 C CA B SER A 1 121 ? 14.738 42.710 15.507 0.500 14.059 1439 SER A CA 1
ATOM 784 C C . SER A 1 121 ? 13.603 41.844 14.937 1.000 15.187 1439 SER A C 1
ATOM 785 O O . SER A 1 121 ? 13.607 41.586 13.702 1.000 16.397 1439 SER A O 1
ATOM 790 N N . GLN A 1 122 ? 12.601 41.447 15.765 1.000 12.528 1440 GLN A N 1
ATOM 791 C CA . GLN A 1 122 ? 11.518 40.634 15.166 1.000 13.527 1440 GLN A CA 1
ATOM 792 C C . GLN A 1 122 ? 10.497 41.536 14.482 1.000 13.849 1440 GLN A C 1
ATOM 793 O O . GLN A 1 122 ? 10.450 42.740 14.779 1.000 14.903 1440 GLN A O 1
ATOM 799 N N . ASP A 1 123 ? 9.656 40.955 13.679 1.000 13.082 1441 ASP A N 1
ATOM 800 C CA A ASP A 1 123 ? 8.511 41.578 12.972 0.500 13.721 1441 ASP A CA 1
ATOM 801 C CA B ASP A 1 123 ? 8.547 41.618 12.990 0.500 13.842 1441 ASP A CA 1
ATOM 802 C C . ASP A 1 123 ? 7.582 42.219 13.993 1.000 13.748 1441 ASP A C 1
ATOM 803 O O . ASP A 1 123 ? 7.003 41.485 14.777 1.000 14.926 1441 ASP A O 1
ATOM 812 N N . PRO A 1 124 ? 7.354 43.542 13.985 1.000 13.395 1442 PRO A N 1
ATOM 813 C CA . PRO A 1 124 ? 6.535 44.133 15.053 1.000 15.079 1442 PRO A CA 1
ATOM 814 C C . PRO A 1 124 ? 5.056 43.748 15.012 1.000 15.204 1442 PRO A C 1
ATOM 815 O O . PRO A 1 124 ? 4.439 43.627 16.094 1.000 17.892 1442 PRO A O 1
ATOM 819 N N . THR A 1 125 ? 4.490 43.441 13.846 1.000 16.193 1443 THR A N 1
ATOM 820 C CA . THR A 1 125 ? 3.069 43.041 13.737 1.000 17.172 1443 THR A CA 1
ATOM 821 C C . THR A 1 125 ? 2.854 41.762 14.532 1.000 15.929 1443 THR A C 1
ATOM 822 O O . THR A 1 125 ? 1.865 41.604 15.279 1.000 18.053 1443 THR A O 1
ATOM 826 N N . ARG A 1 126 ? 3.759 40.831 14.364 1.000 12.943 1444 ARG A N 1
ATOM 827 C CA . ARG A 1 126 ? 3.591 39.493 14.947 1.000 12.853 1444 ARG A CA 1
ATOM 828 C C . ARG A 1 126 ? 4.094 39.436 16.373 1.000 12.379 1444 ARG A C 1
ATOM 829 O O . ARG A 1 126 ? 3.547 38.674 17.181 1.000 13.872 1444 ARG A O 1
ATOM 837 N N . PHE A 1 127 ? 5.177 40.129 16.670 1.000 12.236 1445 PHE A N 1
ATOM 838 C CA . PHE A 1 127 ? 5.915 39.920 17.926 1.000 11.953 1445 PHE A CA 1
ATOM 839 C C . PHE A 1 127 ? 5.744 41.044 18.940 1.000 12.669 1445 PHE A C 1
ATOM 840 O O . PHE A 1 127 ? 6.062 40.827 20.148 1.000 14.166 1445 PHE A O 1
ATOM 848 N N . GLY A 1 128 ? 5.271 42.192 18.499 1.000 12.876 1446 GLY A N 1
ATOM 849 C CA . GLY A 1 128 ? 5.322 43.391 19.332 1.000 12.906 1446 GLY A CA 1
ATOM 850 C C . GLY A 1 128 ? 6.456 44.308 18.944 1.000 13.275 1446 GLY A C 1
ATOM 851 O O . GLY A 1 128 ? 7.406 43.914 18.271 1.000 13.364 1446 GLY A O 1
ATOM 852 N N . GLU A 1 129 ? 6.373 45.566 19.311 1.000 13.803 1447 GLU A N 1
ATOM 853 C CA . GLU A 1 129 ? 7.354 46.569 18.853 1.000 14.846 1447 GLU A CA 1
ATOM 854 C C . GLU A 1 129 ? 8.684 46.377 19.572 1.000 13.983 1447 GLU A C 1
ATOM 855 O O . GLU A 1 129 ? 9.700 46.924 19.115 1.000 18.984 1447 GLU A O 1
ATOM 861 N N . GLY A 1 130 ? 8.730 45.627 20.641 1.000 13.408 1448 GLY A N 1
ATOM 862 C CA . GLY A 1 130 ? 9.996 45.388 21.332 1.000 12.238 1448 GLY A CA 1
ATOM 863 C C . GLY A 1 130 ? 10.519 46.538 22.117 1.000 12.897 1448 GLY A C 1
ATOM 864 O O . GLY A 1 130 ? 9.725 47.373 22.638 1.000 15.117 1448 GLY A O 1
ATOM 865 N N . GLY A 1 131 ? 11.820 46.560 22.279 1.000 13.105 1449 GLY A N 1
ATOM 866 C CA . GLY A 1 131 ? 12.531 47.637 23.008 1.000 15.123 1449 GLY A CA 1
ATOM 867 C C . GLY A 1 131 ? 12.970 47.279 24.438 1.000 15.387 1449 GLY A C 1
ATOM 868 O O . GLY A 1 131 ? 13.721 48.025 25.052 1.000 17.725 1449 GLY A O 1
ATOM 869 N N . GLY A 1 132 ? 12.500 46.145 24.941 1.000 12.507 1450 GLY A N 1
ATOM 870 C CA . GLY A 1 132 ? 12.896 45.668 26.256 1.000 12.905 1450 GLY A CA 1
ATOM 871 C C . GLY A 1 132 ? 14.306 45.174 26.284 1.000 12.149 1450 GLY A C 1
ATOM 872 O O . GLY A 1 132 ? 14.876 44.807 25.228 1.000 14.145 1450 GLY A O 1
ATOM 873 N N . THR A 1 133 ? 14.903 45.154 27.467 1.000 12.287 1451 THR A N 1
ATOM 874 C CA . THR A 1 133 ? 16.234 44.614 27.713 1.000 12.795 1451 THR A CA 1
ATOM 875 C C . THR A 1 133 ? 16.149 43.184 28.164 1.000 12.318 1451 THR A C 1
ATOM 876 O O . THR A 1 133 ? 15.500 42.859 29.174 1.000 13.853 1451 THR A O 1
ATOM 880 N N . GLN A 1 134 ? 16.815 42.332 27.394 1.000 11.840 1452 GLN A N 1
ATOM 881 C CA . GLN A 1 134 ? 16.855 40.882 27.595 1.000 11.275 1452 GLN A CA 1
ATOM 882 C C . GLN A 1 134 ? 18.234 40.475 28.125 1.000 11.497 1452 GLN A C 1
ATOM 883 O O . GLN A 1 134 ? 19.275 41.092 27.743 1.000 12.290 1452 GLN A O 1
ATOM 889 N N . PHE A 1 135 ? 18.252 39.384 28.852 1.000 11.470 1453 PHE A N 1
ATOM 890 C CA . PHE A 1 135 ? 19.477 38.681 29.268 1.000 9.822 1453 PHE A CA 1
ATOM 891 C C . PHE A 1 135 ? 19.352 37.218 28.887 1.000 10.693 1453 PHE A C 1
ATOM 892 O O . PHE A 1 135 ? 18.241 36.678 28.958 1.000 12.147 1453 PHE A O 1
ATOM 900 N N . PHE A 1 136 ? 20.450 36.586 28.507 1.000 10.073 1454 PHE A N 1
ATOM 901 C CA . PHE A 1 136 ? 20.522 35.136 28.328 1.000 10.375 1454 PHE A CA 1
ATOM 902 C C . PHE A 1 136 ? 21.621 34.573 29.184 1.000 10.658 1454 PHE A C 1
ATOM 903 O O . PHE A 1 136 ? 22.739 35.061 29.175 1.000 11.259 1454 PHE A O 1
ATOM 911 N N . LEU A 1 137 ? 21.276 33.546 29.951 1.000 10.252 1455 LEU A N 1
ATOM 912 C CA . LEU A 1 137 ? 22.248 32.791 30.792 1.000 12.629 1455 LEU A CA 1
ATOM 913 C C . LEU A 1 137 ? 21.977 31.307 30.655 1.000 11.112 1455 LEU A C 1
ATOM 914 O O . LEU A 1 137 ? 21.039 30.818 31.285 1.000 13.807 1455 LEU A O 1
ATOM 919 N N . SER A 1 138 ? 22.831 30.572 29.956 1.000 12.084 1456 SER A N 1
ATOM 920 C CA . SER A 1 138 ? 22.660 29.124 29.830 1.000 13.643 1456 SER A CA 1
ATOM 921 C C . SER A 1 138 ? 22.759 28.438 31.188 1.000 12.866 1456 SER A C 1
ATOM 922 O O . SER A 1 138 ? 22.164 27.353 31.317 1.000 14.327 1456 SER A O 1
ATOM 925 N N . ASN A 1 139 ? 23.504 29.003 32.121 1.000 13.153 1457 ASN A N 1
ATOM 926 C CA . ASN A 1 139 ? 23.738 28.401 33.451 1.000 14.067 1457 ASN A CA 1
ATOM 927 C C . ASN A 1 139 ? 22.712 28.920 34.476 1.000 13.186 1457 ASN A C 1
ATOM 928 O O . ASN A 1 139 ? 22.996 28.849 35.654 1.000 15.661 1457 ASN A O 1
ATOM 933 N N . TYR A 1 140 ? 21.535 29.286 34.027 1.000 12.586 1458 TYR A N 1
ATOM 934 C CA . TYR A 1 140 ? 20.478 29.849 34.891 1.000 13.190 1458 TYR A CA 1
ATOM 935 C C . TYR A 1 140 ? 20.149 28.892 36.041 1.000 14.968 1458 TYR A C 1
ATOM 936 O O . TYR A 1 140 ? 19.798 29.378 37.153 1.000 17.204 1458 TYR A O 1
ATOM 945 N N . LYS A 1 141 ? 20.205 27.565 35.863 1.000 15.034 1459 LYS A N 1
ATOM 946 C CA . LYS A 1 141 ? 19.702 26.634 36.895 1.000 18.773 1459 LYS A CA 1
ATOM 947 C C . LYS A 1 141 ? 20.611 26.727 38.136 1.000 20.570 1459 LYS A C 1
ATOM 948 O O . LYS A 1 141 ? 20.171 26.462 39.226 1.000 23.069 1459 LYS A O 1
ATOM 954 N N . THR A 1 142 ? 21.874 26.997 37.943 1.000 18.949 1460 THR A N 1
ATOM 955 C CA . THR A 1 142 ? 22.887 26.960 39.014 1.000 19.809 1460 THR A CA 1
ATOM 956 C C . THR A 1 142 ? 23.265 28.352 39.518 1.000 18.556 1460 THR A C 1
ATOM 957 O O . THR A 1 142 ? 23.725 28.463 40.634 1.000 23.864 1460 THR A O 1
ATOM 961 N N . VAL A 1 143 ? 23.130 29.386 38.681 1.000 17.853 1461 VAL A N 1
ATOM 962 C CA . VAL A 1 143 ? 23.634 30.733 39.046 1.000 16.355 1461 VAL A CA 1
ATOM 963 C C . VAL A 1 143 ? 22.539 31.665 39.562 1.000 15.369 1461 VAL A C 1
ATOM 964 O O . VAL A 1 143 ? 22.891 32.717 40.067 1.000 17.880 1461 VAL A O 1
ATOM 968 N N . LEU A 1 144 ? 21.279 31.358 39.309 1.000 14.602 1462 LEU A N 1
ATOM 969 C CA . LEU A 1 144 ? 20.176 32.237 39.755 1.000 14.597 1462 LEU A CA 1
ATOM 970 C C . LEU A 1 144 ? 19.379 31.571 40.840 1.000 15.551 1462 LEU A C 1
ATOM 971 O O . LEU A 1 144 ? 19.098 30.376 40.768 1.000 19.637 1462 LEU A O 1
ATOM 976 N N . GLU A 1 145 ? 19.110 32.350 41.896 1.000 15.372 1463 GLU A N 1
ATOM 977 C CA . GLU A 1 145 ? 18.235 31.889 43.011 1.000 16.956 1463 GLU A CA 1
ATOM 978 C C . GLU A 1 145 ? 16.918 32.635 42.935 1.000 14.881 1463 GLU A C 1
ATOM 979 O O . GLU A 1 145 ? 16.889 33.860 42.930 1.000 17.784 1463 GLU A O 1
ATOM 985 N N . PRO A 1 146 ? 15.774 31.945 42.826 1.000 15.436 1464 PRO A N 1
ATOM 986 C CA . PRO A 1 146 ? 14.505 32.650 42.958 1.000 15.698 1464 PRO A CA 1
ATOM 987 C C . PRO A 1 146 ? 14.443 33.373 44.294 1.000 15.887 1464 PRO A C 1
ATOM 988 O O . PRO A 1 146 ? 14.848 32.812 45.307 1.000 18.319 1464 PRO A O 1
ATOM 992 N N . ILE A 1 147 ? 13.881 34.589 44.266 1.000 14.897 1465 ILE A N 1
ATOM 993 C CA . ILE A 1 147 ? 13.651 35.356 45.530 1.000 18.142 1465 ILE A CA 1
ATOM 994 C C . ILE A 1 147 ? 12.216 35.836 45.484 1.000 16.221 1465 ILE A C 1
ATOM 995 O O . ILE A 1 147 ? 11.702 36.294 44.477 1.000 17.269 1465 ILE A O 1
ATOM 1000 N N . ASP A 1 148 ? 11.582 35.688 46.635 1.000 17.888 1466 ASP A N 1
ATOM 1001 C CA . ASP A 1 148 ? 10.205 36.096 46.963 1.000 19.371 1466 ASP A CA 1
ATOM 1002 C C . ASP A 1 148 ? 9.193 35.286 46.150 1.000 19.479 1466 ASP A C 1
ATOM 1003 O O . ASP A 1 148 ? 9.535 34.388 45.380 1.000 18.373 1466 ASP A O 1
ATOM 1008 N N . LYS A 1 149 ? 7.929 35.566 46.406 1.000 20.129 1467 LYS A N 1
ATOM 1009 C CA . LYS A 1 149 ? 6.814 34.892 45.730 1.000 22.222 1467 LYS A CA 1
ATOM 1010 C C . LYS A 1 149 ? 6.720 35.397 44.304 1.000 17.425 1467 LYS A C 1
ATOM 1011 O O . LYS A 1 149 ? 7.162 36.527 44.017 1.000 19.454 1467 LYS A O 1
ATOM 1017 N N . PRO A 1 150 ? 6.090 34.597 43.427 1.000 21.904 1468 PRO A N 1
ATOM 1018 C CA . PRO A 1 150 ? 5.835 35.054 42.096 1.000 20.330 1468 PRO A CA 1
ATOM 1019 C C . PRO A 1 150 ? 4.827 36.154 42.239 1.000 24.593 1468 PRO A C 1
ATOM 1020 O O . PRO A 1 150 ? 4.034 36.190 43.175 1.000 31.166 1468 PRO A O 1
ATOM 1024 N N . PHE A 1 151 ? 4.831 37.022 41.286 1.000 21.953 1469 PHE A N 1
ATOM 1025 C CA . PHE A 1 151 ? 3.690 37.927 41.287 1.000 23.275 1469 PHE A CA 1
ATOM 1026 C C . PHE A 1 151 ? 3.001 38.030 39.947 1.000 20.370 1469 PHE A C 1
ATOM 1027 O O . PHE A 1 151 ? 3.517 37.777 38.859 1.000 20.026 1469 PHE A O 1
ATOM 1035 N N . GLU A 1 152 ? 1.766 38.351 40.104 1.000 23.058 1470 GLU A N 1
ATOM 1036 C CA . GLU A 1 152 ? 0.820 38.249 39.023 1.000 22.738 1470 GLU A CA 1
ATOM 1037 C C . GLU A 1 152 ? 0.950 39.535 38.233 1.000 19.913 1470 GLU A C 1
ATOM 1038 O O . GLU A 1 152 ? 1.073 40.632 38.833 1.000 24.686 1470 GLU A O 1
ATOM 1044 N N . ILE A 1 153 ? 0.686 39.402 36.964 1.000 17.055 1471 ILE A N 1
ATOM 1045 C CA A ILE A 1 153 ? 0.495 40.594 36.132 0.500 17.361 1471 ILE A CA 1
ATOM 1046 C CA B ILE A 1 153 ? 0.583 40.542 36.028 0.500 16.805 1471 ILE A CA 1
ATOM 1047 C C . ILE A 1 153 ? -0.791 40.407 35.360 1.000 15.853 1471 ILE A C 1
ATOM 1048 O O . ILE A 1 153 ? -1.233 39.265 35.093 1.000 20.705 1471 ILE A O 1
ATOM 1057 N N . GLY A 1 154 ? -1.407 41.535 35.047 1.000 16.411 1472 GLY A N 1
ATOM 1058 C CA . GLY A 1 154 ? -2.708 41.553 34.353 1.000 17.585 1472 GLY A CA 1
ATOM 1059 C C . GLY A 1 154 ? -2.627 41.357 32.872 1.000 16.099 1472 GLY A C 1
ATOM 1060 O O . GLY A 1 154 ? -1.577 40.944 32.355 1.000 16.212 1472 GLY A O 1
ATOM 1061 N N . LEU A 1 155 ? -3.732 41.560 32.189 1.000 18.218 1473 LEU A N 1
ATOM 1062 C CA . LEU A 1 155 ? -3.780 41.352 30.723 1.000 20.841 1473 LEU A CA 1
ATOM 1063 C C . LEU A 1 155 ? -2.840 42.307 29.957 1.000 19.527 1473 LEU A C 1
ATOM 1064 O O . LEU A 1 155 ? -2.335 41.862 28.876 1.000 18.028 1473 LEU A O 1
ATOM 1070 N N . MET B 2 1 ? -4.292 11.870 5.503 1.000 52.607 0 MET B N 1
ATOM 1071 C CA . MET B 2 1 ? -4.729 13.158 6.141 1.000 51.996 0 MET B CA 1
ATOM 1072 C C . MET B 2 1 ? -3.635 14.207 5.889 1.000 41.356 0 MET B C 1
ATOM 1073 O O . MET B 2 1 ? -4.012 15.249 5.309 1.000 59.445 0 MET B O 1
ATOM 1078 N N . MET B 2 2 ? -2.353 13.955 6.219 1.000 24.631 1 MET B N 1
ATOM 1079 C CA . MET B 2 2 ? -1.356 15.059 6.197 1.000 17.793 1 MET B CA 1
ATOM 1080 C C . MET B 2 2 ? -0.476 14.971 4.958 1.000 23.502 1 MET B C 1
ATOM 1081 O O . MET B 2 2 ? 0.100 13.928 4.696 1.000 21.412 1 MET B O 1
ATOM 1086 N N . GLN B 2 3 ? -0.353 16.074 4.230 1.000 21.359 2 GLN B N 1
ATOM 1087 C CA . GLN B 2 3 ? 0.596 16.106 3.110 1.000 23.903 2 GLN B CA 1
ATOM 1088 C C . GLN B 2 3 ? 1.193 17.475 3.024 1.000 21.034 2 GLN B C 1
ATOM 1089 O O . GLN B 2 3 ? 0.703 18.425 3.584 1.000 23.213 2 GLN B O 1
ATOM 1095 N N . LEU B 2 4 ? 2.337 17.500 2.422 1.000 20.295 3 LEU B N 1
ATOM 1096 C CA . LEU B 2 4 ? 3.015 18.744 2.200 1.000 19.631 3 LEU B CA 1
ATOM 1097 C C . LEU B 2 4 ? 3.537 18.709 0.774 1.000 22.004 3 LEU B C 1
ATOM 1098 O O . LEU B 2 4 ? 4.275 17.776 0.432 1.000 22.738 3 LEU B O 1
ATOM 1103 N N . ASP B 2 5 ? 3.133 19.692 -0.007 1.000 19.313 4 ASP B N 1
ATOM 1104 C CA . ASP B 2 5 ? 3.648 19.932 -1.364 1.000 21.037 4 ASP B CA 1
ATOM 1105 C C . ASP B 2 5 ? 4.996 20.658 -1.262 1.000 17.278 4 ASP B C 1
ATOM 1106 O O . ASP B 2 5 ? 5.034 21.819 -0.870 1.000 19.967 4 ASP B O 1
ATOM 1111 N N . THR B 2 6 ? 6.071 19.955 -1.608 1.000 19.566 5 THR B N 1
ATOM 1112 C CA . THR B 2 6 ? 7.445 20.458 -1.409 1.000 21.402 5 THR B CA 1
ATOM 1113 C C . THR B 2 6 ? 7.863 21.360 -2.576 1.000 21.097 5 THR B C 1
ATOM 1114 O O . THR B 2 6 ? 8.921 21.976 -2.468 1.000 29.542 5 THR B O 1
ATOM 1118 N N . TYR B 2 7 ? 7.041 21.523 -3.603 1.000 19.246 6 TYR B N 1
ATOM 1119 C CA . TYR B 2 7 ? 7.336 22.431 -4.732 1.000 20.652 6 TYR B CA 1
ATOM 1120 C C . TYR B 2 7 ? 6.797 23.819 -4.422 1.000 20.739 6 TYR B C 1
ATOM 1121 O O . TYR B 2 7 ? 7.371 24.786 -4.915 1.000 22.894 6 TYR B O 1
ATOM 1130 N N . ASP B 2 8 ? 5.700 23.914 -3.666 1.000 20.447 7 ASP B N 1
ATOM 1131 C CA . ASP B 2 8 ? 5.077 25.246 -3.391 1.000 19.936 7 ASP B CA 1
ATOM 1132 C C . ASP B 2 8 ? 4.795 25.525 -1.925 1.000 18.467 7 ASP B C 1
ATOM 1133 O O . ASP B 2 8 ? 4.429 26.675 -1.646 1.000 20.406 7 ASP B O 1
ATOM 1138 N N . GLY B 2 9 ? 5.102 24.621 -1.013 1.000 18.193 8 GLY B N 1
ATOM 1139 C CA . GLY B 2 9 ? 5.007 24.901 0.415 1.000 17.132 8 GLY B CA 1
ATOM 1140 C C . GLY B 2 9 ? 3.635 24.667 1.024 1.000 17.678 8 GLY B C 1
ATOM 1141 O O . GLY B 2 9 ? 3.453 25.042 2.155 1.000 17.311 8 GLY B O 1
ATOM 1142 N N . THR B 2 10 ? 2.679 24.120 0.283 1.000 17.203 9 THR B N 1
ATOM 1143 C CA . THR B 2 10 ? 1.293 23.982 0.816 1.000 17.200 9 THR B CA 1
ATOM 1144 C C . THR B 2 10 ? 1.094 22.731 1.681 1.000 16.584 9 THR B C 1
ATOM 1145 O O . THR B 2 10 ? 1.444 21.600 1.257 1.000 17.754 9 THR B O 1
ATOM 1149 N N . LEU B 2 11 ? 0.658 22.983 2.900 1.000 16.169 10 LEU B N 1
ATOM 1150 C CA . LEU B 2 11 ? 0.324 21.930 3.885 1.000 18.679 10 LEU B CA 1
ATOM 1151 C C . LEU B 2 11 ? -1.174 21.686 3.880 1.000 15.547 10 LEU B C 1
ATOM 1152 O O . LEU B 2 11 ? -1.956 22.654 3.908 1.000 17.783 10 LEU B O 1
ATOM 1157 N N . GLU B 2 12 ? -1.554 20.406 3.842 1.000 19.895 11 GLU B N 1
ATOM 1158 C CA . GLU B 2 12 ? -2.951 20.024 4.068 1.000 20.130 11 GLU B CA 1
ATOM 1159 C C . GLU B 2 12 ? -2.988 19.123 5.284 1.000 21.754 11 GLU B C 1
ATOM 1160 O O . GLU B 2 12 ? -2.200 18.198 5.337 1.000 22.538 11 GLU B O 1
ATOM 1166 N N . LEU B 2 13 ? -3.835 19.446 6.267 1.000 19.232 12 LEU B N 1
ATOM 1167 C CA . LEU B 2 13 ? -4.121 18.494 7.347 1.000 23.596 12 LEU B CA 1
ATOM 1168 C C . LEU B 2 13 ? -5.493 18.756 7.943 1.000 25.112 12 LEU B C 1
ATOM 1169 O O . LEU B 2 13 ? -5.876 19.926 8.070 1.000 23.462 12 LEU B O 1
ATOM 1174 N N . ALA B 2 14 ? -6.200 17.699 8.316 1.000 27.788 13 ALA B N 1
ATOM 1175 C CA . ALA B 2 14 ? -7.513 17.747 8.994 1.000 29.134 13 ALA B CA 1
ATOM 1176 C C . ALA B 2 14 ? -8.475 18.669 8.220 1.000 28.782 13 ALA B C 1
ATOM 1177 O O . ALA B 2 14 ? -9.248 19.440 8.827 1.000 27.398 13 ALA B O 1
ATOM 1179 N N . GLY B 2 15 ? -8.382 18.643 6.894 1.000 29.320 14 GLY B N 1
ATOM 1180 C CA . GLY B 2 15 ? -9.206 19.465 6.004 1.000 30.510 14 GLY B CA 1
ATOM 1181 C C . GLY B 2 15 ? -8.834 20.928 5.975 1.000 28.939 14 GLY B C 1
ATOM 1182 O O . GLY B 2 15 ? -9.618 21.683 5.403 1.000 37.527 14 GLY B O 1
ATOM 1183 N N . ILE B 2 16 ? -7.747 21.339 6.609 1.000 21.781 15 ILE B N 1
ATOM 1184 C CA . ILE B 2 16 ? -7.247 22.735 6.583 1.000 20.845 15 ILE B CA 1
ATOM 1185 C C . ILE B 2 16 ? -6.155 22.795 5.505 1.000 18.758 15 ILE B C 1
ATOM 1186 O O . ILE B 2 16 ? -5.332 21.865 5.448 1.000 21.800 15 ILE B O 1
ATOM 1191 N N . THR B 2 17 ? -6.114 23.867 4.745 1.000 15.948 16 THR B N 1
ATOM 1192 C CA . THR B 2 17 ? -5.041 24.124 3.758 1.000 17.204 16 THR B CA 1
ATOM 1193 C C . THR B 2 17 ? -4.300 25.365 4.211 1.000 17.312 16 THR B C 1
ATOM 1194 O O . THR B 2 17 ? -4.922 26.426 4.410 1.000 19.226 16 THR B O 1
ATOM 1198 N N . LEU B 2 18 ? -2.987 25.255 4.310 1.000 16.232 17 LEU B N 1
ATOM 1199 C CA . LEU B 2 18 ? -2.077 26.344 4.645 1.000 15.181 17 LEU B CA 1
ATOM 1200 C C . LEU B 2 18 ? -1.084 26.473 3.501 1.000 14.523 17 LEU B C 1
ATOM 1201 O O . LEU B 2 18 ? -0.205 25.614 3.376 1.000 16.695 17 LEU B O 1
ATOM 1206 N N . GLY B 2 19 ? -1.268 27.499 2.677 1.000 16.458 18 GLY B N 1
ATOM 1207 C CA . GLY B 2 19 ? -0.317 27.770 1.606 1.000 17.562 18 GLY B CA 1
ATOM 1208 C C . GLY B 2 19 ? -0.082 29.243 1.434 1.000 17.258 18 GLY B C 1
ATOM 1209 O O . GLY B 2 19 ? -0.719 30.053 2.065 1.000 16.203 18 GLY B O 1
ATOM 1210 N N . THR B 2 20 ? 0.759 29.537 0.452 1.000 17.151 19 THR B N 1
ATOM 1211 C CA . THR B 2 20 ? 1.191 30.942 0.251 1.000 17.408 19 THR B CA 1
ATOM 1212 C C . THR B 2 20 ? 0.058 31.853 -0.227 1.000 18.856 19 THR B C 1
ATOM 1213 O O . THR B 2 20 ? 0.191 33.105 -0.006 1.000 19.574 19 THR B O 1
ATOM 1217 N N . ALA B 2 21 ? -0.988 31.297 -0.846 1.000 20.503 20 ALA B N 1
ATOM 1218 C CA . ALA B 2 21 ? -2.119 32.101 -1.349 1.000 24.262 20 ALA B CA 1
ATOM 1219 C C . ALA B 2 21 ? -3.301 32.028 -0.404 1.000 21.060 20 ALA B C 1
ATOM 1220 O O . ALA B 2 21 ? -4.290 32.679 -0.642 1.000 24.870 20 ALA B O 1
ATOM 1222 N N . THR B 2 22 ? -3.157 31.377 0.762 1.000 20.652 21 THR B N 1
ATOM 1223 C CA . THR B 2 22 ? -4.243 31.247 1.752 1.000 17.950 21 THR B CA 1
ATOM 1224 C C . THR B 2 22 ? -4.486 32.613 2.330 1.000 18.901 21 THR B C 1
ATOM 1225 O O . THR B 2 22 ? -3.559 33.214 2.893 1.000 24.217 21 THR B O 1
ATOM 1229 N N . THR B 2 23 ? -5.743 33.001 2.361 1.000 20.110 22 THR B N 1
ATOM 1230 C CA . THR B 2 23 ? -6.140 34.251 2.951 1.000 18.846 22 THR B CA 1
ATOM 1231 C C . THR B 2 23 ? -6.839 33.996 4.261 1.000 18.354 22 THR B C 1
ATOM 1232 O O . THR B 2 23 ? -7.318 32.873 4.596 1.000 16.406 22 THR B O 1
ATOM 1236 N N . ARG B 2 24 ? -7.034 35.078 4.942 1.000 21.564 23 ARG B N 1
ATOM 1237 C CA . ARG B 2 24 ? -7.780 34.997 6.184 1.000 17.965 23 ARG B CA 1
ATOM 1238 C C . ARG B 2 24 ? -9.160 34.360 5.944 1.000 23.364 23 ARG B C 1
ATOM 1239 O O . ARG B 2 24 ? -9.616 33.512 6.724 1.000 22.819 23 ARG B O 1
ATOM 1247 N N . GLU B 2 25 ? -9.891 34.825 4.937 1.000 20.299 24 GLU B N 1
ATOM 1248 C CA A GLU B 2 25 ? -11.242 34.309 4.633 0.500 19.410 24 GLU B CA 1
ATOM 1249 C CA B GLU B 2 25 ? -11.262 34.292 4.723 0.500 19.785 24 GLU B CA 1
ATOM 1250 C C . GLU B 2 25 ? -11.233 32.821 4.266 1.000 19.824 24 GLU B C 1
ATOM 1251 O O . GLU B 2 25 ? -12.225 32.151 4.524 1.000 20.672 24 GLU B O 1
ATOM 1262 N N . MET B 2 26 ? -10.164 32.352 3.651 1.000 17.398 25 MET B N 1
ATOM 1263 C CA . MET B 2 26 ? -10.043 30.942 3.282 1.000 17.996 25 MET B CA 1
ATOM 1264 C C . MET B 2 26 ? -9.766 30.040 4.477 1.000 17.423 25 MET B C 1
ATOM 1265 O O . MET B 2 26 ? -10.169 28.904 4.465 1.000 23.329 25 MET B O 1
ATOM 1270 N N . LEU B 2 27 ? -8.998 30.501 5.419 1.000 17.297 26 LEU B N 1
ATOM 1271 C CA . LEU B 2 27 ? -8.526 29.662 6.528 1.000 17.064 26 LEU B CA 1
ATOM 1272 C C . LEU B 2 27 ? -9.541 29.719 7.679 1.000 18.913 26 LEU B C 1
ATOM 1273 O O . LEU B 2 27 ? -9.749 28.697 8.322 1.000 19.013 26 LEU B O 1
ATOM 1278 N N . ILE B 2 28 ? -9.919 30.937 8.086 1.000 21.208 27 ILE B N 1
ATOM 1279 C CA . ILE B 2 28 ? -10.613 31.232 9.367 1.000 21.439 27 ILE B CA 1
ATOM 1280 C C . ILE B 2 28 ? -12.096 31.031 9.067 1.000 30.504 27 ILE B C 1
ATOM 1281 O O . ILE B 2 28 ? -12.810 31.996 8.730 1.000 32.354 27 ILE B O 1
ATOM 1286 N N . LYS B 2 29 ? -12.519 29.765 9.063 1.000 27.608 28 LYS B N 1
ATOM 1287 C CA . LYS B 2 29 ? -13.876 29.304 8.682 1.000 34.833 28 LYS B CA 1
ATOM 1288 C C . LYS B 2 29 ? -14.237 27.935 9.280 1.000 40.567 28 LYS B C 1
ATOM 1289 O O . LYS B 2 29 ? -13.336 27.271 9.869 1.000 40.139 28 LYS B O 1
ATOM 1295 N N . GLY B 2 30 ? -15.511 27.533 9.094 1.000 51.053 29 GLY B N 1
ATOM 1296 C CA . GLY B 2 30 ? -16.119 26.241 9.488 1.000 38.412 29 GLY B CA 1
ATOM 1297 C C . GLY B 2 30 ? -16.453 26.195 10.977 1.000 32.076 29 GLY B C 1
ATOM 1298 O O . GLY B 2 30 ? -16.397 27.217 11.626 1.000 32.493 29 GLY B O 1
ATOM 1299 N N . SER B 2 31 ? -16.752 25.011 11.530 1.000 23.666 30 SER B N 1
ATOM 1300 C CA . SER B 2 31 ? -17.201 24.854 12.953 1.000 22.402 30 SER B CA 1
ATOM 1301 C C . SER B 2 31 ? -16.011 24.976 13.887 1.000 24.801 30 SER B C 1
ATOM 1302 O O . SER B 2 31 ? -16.224 25.102 15.083 1.000 24.300 30 SER B O 1
ATOM 1305 N N . ARG B 2 32 ? -14.829 24.885 13.283 1.000 24.265 31 ARG B N 1
ATOM 1306 C CA . ARG B 2 32 ? -13.504 24.951 13.899 1.000 24.836 31 ARG B CA 1
ATOM 1307 C C . ARG B 2 32 ? -13.333 26.209 14.733 1.000 16.590 31 ARG B C 1
ATOM 1308 O O . ARG B 2 32 ? -13.725 27.264 14.222 1.000 21.056 31 ARG B O 1
ATOM 1316 N N . LEU B 2 33 ? -12.948 26.061 16.001 1.000 18.853 32 LEU B N 1
ATOM 1317 C CA . LEU B 2 33 ? -12.599 27.240 16.814 1.000 16.272 32 LEU B CA 1
ATOM 1318 C C . LEU B 2 33 ? -11.217 27.716 16.364 1.000 13.855 32 LEU B C 1
ATOM 1319 O O . LEU B 2 33 ? -10.228 26.965 16.489 1.000 15.305 32 LEU B O 1
ATOM 1324 N N . TRP B 2 34 ? -11.174 28.895 15.821 1.000 16.184 33 TRP B N 1
ATOM 1325 C CA . TRP B 2 34 ? -9.954 29.662 15.607 1.000 18.039 33 TRP B CA 1
ATOM 1326 C C . TRP B 2 34 ? -10.008 30.799 16.637 1.000 17.861 33 TRP B C 1
ATOM 1327 O O . TRP B 2 34 ? -11.093 31.396 16.874 1.000 24.080 33 TRP B O 1
ATOM 1338 N N . GLU B 2 35 ? -8.961 30.967 17.348 1.000 11.533 34 GLU B N 1
ATOM 1339 C CA . GLU B 2 35 ? -8.903 32.050 18.307 1.000 12.688 34 GLU B CA 1
ATOM 1340 C C . GLU B 2 35 ? -7.734 32.967 18.042 1.000 11.410 34 GLU B C 1
ATOM 1341 O O . GLU B 2 35 ? -6.695 32.488 17.597 1.000 12.085 34 GLU B O 1
ATOM 1347 N N . GLY B 2 36 ? -7.884 34.209 18.368 1.000 10.756 35 GLY B N 1
ATOM 1348 C CA . GLY B 2 36 ? -6.732 35.126 18.275 1.000 10.049 35 GLY B CA 1
ATOM 1349 C C . GLY B 2 36 ? -5.652 34.648 19.215 1.000 10.389 35 GLY B C 1
ATOM 1350 O O . GLY B 2 36 ? -5.966 34.176 20.311 1.000 11.201 35 GLY B O 1
ATOM 1351 N N . TRP B 2 37 ? -4.395 34.706 18.803 1.000 9.711 36 TRP B N 1
ATOM 1352 C CA . TRP B 2 37 ? -3.303 34.139 19.589 1.000 9.597 36 TRP B CA 1
ATOM 1353 C C . TRP B 2 37 ? -2.046 34.908 19.272 1.000 9.608 36 TRP B C 1
ATOM 1354 O O . TRP B 2 37 ? -1.173 34.436 18.519 1.000 10.882 36 TRP B O 1
ATOM 1365 N N . PRO B 2 38 ? -1.901 36.127 19.779 1.000 10.037 37 PRO B N 1
ATOM 1366 C CA . PRO B 2 38 ? -2.772 36.781 20.754 1.000 10.830 37 PRO B CA 1
ATOM 1367 C C . PRO B 2 38 ? -3.927 37.544 20.116 1.000 10.997 37 PRO B C 1
ATOM 1368 O O . PRO B 2 38 ? -3.815 38.064 19.012 1.000 12.155 37 PRO B O 1
ATOM 1372 N N . GLU B 2 39 ? -4.971 37.704 20.900 1.000 13.261 38 GLU B N 1
ATOM 1373 C CA . GLU B 2 39 ? -6.070 38.624 20.595 1.000 15.298 38 GLU B CA 1
ATOM 1374 C C . GLU B 2 39 ? -5.510 40.030 20.691 1.000 17.082 38 GLU B C 1
ATOM 1375 O O . GLU B 2 39 ? -4.769 40.297 21.607 1.000 22.537 38 GLU B O 1
ATOM 1381 N N . LYS B 2 40 ? -5.923 40.875 19.814 1.000 17.221 39 LYS B N 1
ATOM 1382 C CA . LYS B 2 40 ? -5.778 42.313 20.009 1.000 21.659 39 LYS B CA 1
ATOM 1383 C C . LYS B 2 40 ? -7.211 42.926 20.108 1.000 24.326 39 LYS B C 1
ATOM 1384 O O . LYS B 2 40 ? -7.998 42.726 19.220 1.000 27.273 39 LYS B O 1
ATOM 1390 N N . SER B 2 41 ? -7.569 43.662 21.145 1.000 31.683 40 SER B N 1
ATOM 1391 C CA . SER B 2 41 ? -8.942 44.198 21.409 1.000 29.042 40 SER B CA 1
ATOM 1392 C C . SER B 2 41 ? -9.364 45.244 20.378 1.000 46.795 40 SER B C 1
ATOM 1393 O O . SER B 2 41 ? -10.598 45.541 20.320 1.000 49.689 40 SER B O 1
ATOM 1396 N N . ASP B 2 42 ? -8.409 45.863 19.673 1.000 38.767 41 ASP B N 1
ATOM 1397 C CA . ASP B 2 42 ? -8.758 46.868 18.630 1.000 29.655 41 ASP B CA 1
ATOM 1398 C C . ASP B 2 42 ? -9.112 46.143 17.343 1.000 27.625 41 ASP B C 1
ATOM 1399 O O . ASP B 2 42 ? -9.238 46.829 16.288 1.000 33.603 41 ASP B O 1
ATOM 1404 N N . GLY B 2 43 ? -9.130 44.807 17.412 1.000 28.821 42 GLY B N 1
ATOM 1405 C CA . GLY B 2 43 ? -9.511 43.974 16.265 1.000 25.877 42 GLY B CA 1
ATOM 1406 C C . GLY B 2 43 ? -8.357 43.704 15.327 1.000 23.621 42 GLY B C 1
ATOM 1407 O O . GLY B 2 43 ? -8.654 43.081 14.317 1.000 29.148 42 GLY B O 1
ATOM 1408 N N . ARG B 2 44 ? -7.144 44.202 15.616 1.000 19.910 43 ARG B N 1
ATOM 1409 C CA . ARG B 2 44 ? -5.959 44.036 14.725 1.000 20.650 43 ARG B CA 1
ATOM 1410 C C . ARG B 2 44 ? -5.316 42.653 14.819 1.000 18.157 43 ARG B C 1
ATOM 1411 O O . ARG B 2 44 ? -4.191 42.528 14.424 1.000 22.792 43 ARG B O 1
ATOM 1419 N N . THR B 2 45 ? -6.013 41.637 15.289 1.000 16.065 44 THR B N 1
ATOM 1420 C CA . THR B 2 45 ? -5.471 40.279 15.372 1.000 12.902 44 THR B CA 1
ATOM 1421 C C . THR B 2 45 ? -4.907 39.837 14.008 1.000 12.286 44 THR B C 1
ATOM 1422 O O . THR B 2 45 ? -5.589 39.910 12.995 1.000 14.426 44 THR B O 1
ATOM 1426 N N . THR B 2 46 ? -3.703 39.274 14.081 1.000 11.640 45 THR B N 1
ATOM 1427 C CA . THR B 2 46 ? -3.009 38.715 12.915 1.000 11.037 45 THR B CA 1
ATOM 1428 C C . THR B 2 46 ? -2.563 37.269 13.069 1.000 10.671 45 THR B C 1
ATOM 1429 O O . THR B 2 46 ? -2.254 36.666 12.034 1.000 12.552 45 THR B O 1
ATOM 1433 N N . SER B 2 47 ? -2.502 36.726 14.282 1.000 10.012 46 SER B N 1
ATOM 1434 C CA . SER B 2 47 ? -2.129 35.328 14.518 1.000 9.015 46 SER B CA 1
ATOM 1435 C C . SER B 2 47 ? -3.293 34.624 15.164 1.000 9.475 46 SER B C 1
ATOM 1436 O O . SER B 2 47 ? -3.965 35.186 16.034 1.000 10.929 46 SER B O 1
ATOM 1439 N N . TYR B 2 48 ? -3.511 33.389 14.761 1.000 9.678 47 TYR B N 1
ATOM 1440 C CA . TYR B 2 48 ? -4.656 32.584 15.196 1.000 10.530 47 TYR B CA 1
ATOM 1441 C C . TYR B 2 48 ? -4.230 31.188 15.541 1.000 9.717 47 TYR B C 1
ATOM 1442 O O . TYR B 2 48 ? -3.349 30.635 14.864 1.000 11.393 47 TYR B O 1
ATOM 1451 N N . ARG B 2 49 ? -4.868 30.583 16.564 1.000 9.211 48 ARG B N 1
ATOM 1452 C CA . ARG B 2 49 ? -4.611 29.222 16.969 1.000 9.764 48 ARG B CA 1
ATOM 1453 C C . ARG B 2 49 ? -5.839 28.346 16.722 1.000 11.101 48 ARG B C 1
ATOM 1454 O O . ARG B 2 49 ? -6.986 28.810 16.990 1.000 11.358 48 ARG B O 1
ATOM 1462 N N . THR B 2 50 ? -5.652 27.129 16.253 1.000 9.989 49 THR B N 1
ATOM 1463 C CA . THR B 2 50 ? -6.651 26.075 16.329 1.000 10.019 49 THR B CA 1
ATOM 1464 C C . THR B 2 50 ? -5.995 24.838 16.895 1.000 10.567 49 THR B C 1
ATOM 1465 O O . THR B 2 50 ? -4.809 24.641 16.752 1.000 12.019 49 THR B O 1
ATOM 1469 N N . ILE B 2 51 ? -6.832 23.998 17.520 1.000 11.244 50 ILE B N 1
ATOM 1470 C CA . ILE B 2 51 ? -6.377 22.721 18.081 1.000 12.390 50 ILE B CA 1
ATOM 1471 C C . ILE B 2 51 ? -7.176 21.620 17.390 1.000 13.326 50 ILE B C 1
ATOM 1472 O O . ILE B 2 51 ? -8.364 21.620 17.466 1.000 15.143 50 ILE B O 1
ATOM 1477 N N . ILE B 2 52 ? -6.509 20.724 16.705 1.000 14.114 51 ILE B N 1
ATOM 1478 C CA A ILE B 2 52 ? -7.161 19.534 16.089 0.500 16.245 51 ILE B CA 1
ATOM 1479 C CA B ILE B 2 52 ? -7.151 19.531 16.100 0.500 16.300 51 ILE B CA 1
ATOM 1480 C C . ILE B 2 52 ? -7.228 18.433 17.136 1.000 18.900 51 ILE B C 1
ATOM 1481 O O . ILE B 2 52 ? -6.160 18.000 17.568 1.000 22.578 51 ILE B O 1
ATOM 1490 N N . SER B 2 53 ? -8.426 18.038 17.473 1.000 23.226 52 SER B N 1
ATOM 1491 C CA . SER B 2 53 ? -8.742 16.858 18.301 1.000 28.424 52 SER B CA 1
ATOM 1492 C C . SER B 2 53 ? -9.053 15.599 17.457 1.000 30.047 52 SER B C 1
ATOM 1493 O O . SER B 2 53 ? -10.185 15.136 17.424 1.000 55.086 52 SER B O 1
ATOM 1496 N N . THR B 2 54 ? -8.086 15.044 16.758 1.000 43.945 53 THR B N 1
ATOM 1497 C CA . THR B 2 54 ? -8.263 13.787 15.965 1.000 53.890 53 THR B CA 1
ATOM 1498 C C . THR B 2 54 ? -8.323 12.579 16.921 1.000 43.543 53 THR B C 1
ATOM 1499 O O . THR B 2 54 ? -7.589 12.520 17.880 1.000 44.241 53 THR B O 1
ATOM 1503 N N . LYS B 2 55 ? -9.195 11.621 16.674 1.000 50.852 54 LYS B N 1
ATOM 1504 C CA . LYS B 2 55 ? -9.262 10.405 17.517 1.000 58.931 54 LYS B CA 1
ATOM 1505 C C . LYS B 2 55 ? -8.396 9.335 16.851 1.000 53.694 54 LYS B C 1
ATOM 1506 O O . LYS B 2 55 ? -8.627 8.193 17.120 1.000 64.227 54 LYS B O 1
ATOM 1512 N N . LYS B 2 56 ? -7.474 9.679 15.955 1.000 29.776 55 LYS B N 1
ATOM 1513 C CA . LYS B 2 56 ? -6.558 8.635 15.390 1.000 27.811 55 LYS B CA 1
ATOM 1514 C C . LYS B 2 56 ? -5.075 9.046 15.523 1.000 25.403 55 LYS B C 1
ATOM 1515 O O . LYS B 2 56 ? -4.165 8.280 15.092 1.000 26.900 55 LYS B O 1
ATOM 1521 N N . GLU B 2 57 ? -4.754 10.151 16.134 1.000 25.996 56 GLU B N 1
ATOM 1522 C CA . GLU B 2 57 ? -3.327 10.567 16.175 1.000 22.205 56 GLU B CA 1
ATOM 1523 C C . GLU B 2 57 ? -2.635 10.171 17.485 1.000 20.679 56 GLU B C 1
ATOM 1524 O O . GLU B 2 57 ? -3.005 10.658 18.560 1.000 21.644 56 GLU B O 1
ATOM 1530 N N . LYS B 2 58 ? -1.698 9.229 17.415 1.000 19.597 57 LYS B N 1
ATOM 1531 C CA . LYS B 2 58 ? -1.020 8.745 18.642 1.000 18.446 57 LYS B CA 1
ATOM 1532 C C . LYS B 2 58 ? -0.299 9.852 19.403 1.000 17.965 57 LYS B C 1
ATOM 1533 O O . LYS B 2 58 ? -0.146 9.714 20.622 1.000 18.533 57 LYS B O 1
ATOM 1539 N N . ALA B 2 59 ? 0.149 10.908 18.697 1.000 17.458 58 ALA B N 1
ATOM 1540 C CA . ALA B 2 59 ? 0.942 11.963 19.337 1.000 17.885 58 ALA B CA 1
ATOM 1541 C C . ALA B 2 59 ? 0.042 13.020 19.975 1.000 17.802 58 ALA B C 1
ATOM 1542 O O . ALA B 2 59 ? 0.562 14.008 20.535 1.000 19.320 58 ALA B O 1
ATOM 1544 N N . GLY B 2 60 ? -1.272 12.853 19.882 1.000 18.498 59 GLY B N 1
ATOM 1545 C CA . GLY B 2 60 ? -2.210 13.747 20.587 1.000 19.492 59 GLY B CA 1
ATOM 1546 C C . GLY B 2 60 ? -2.714 14.866 19.709 1.000 18.273 59 GLY B C 1
ATOM 1547 O O . GLY B 2 60 ? -2.601 14.845 18.442 1.000 20.782 59 GLY B O 1
ATOM 1548 N N . ASP B 2 61 ? -3.359 15.821 20.362 1.000 18.699 60 ASP B N 1
ATOM 1549 C CA . ASP B 2 61 ? -3.999 16.998 19.769 1.000 15.874 60 ASP B CA 1
ATOM 1550 C C . ASP B 2 61 ? -2.907 17.803 19.051 1.000 14.701 60 ASP B C 1
ATOM 1551 O O . ASP B 2 61 ? -1.817 17.960 19.594 1.000 16.014 60 ASP B O 1
ATOM 1556 N N . ILE B 2 62 ? -3.239 18.348 17.883 1.000 13.987 61 ILE B N 1
ATOM 1557 C CA . ILE B 2 62 ? -2.272 19.139 17.088 1.000 13.184 61 ILE B CA 1
ATOM 1558 C C . ILE B 2 62 ? -2.587 20.621 17.242 1.000 12.071 61 ILE B C 1
ATOM 1559 O O . ILE B 2 62 ? -3.733 21.024 16.968 1.000 14.016 61 ILE B O 1
ATOM 1564 N N . TYR B 2 63 ? -1.634 21.376 17.750 1.000 11.348 62 TYR B N 1
ATOM 1565 C CA . TYR B 2 63 ? -1.725 22.837 17.907 1.000 11.431 62 TYR B CA 1
ATOM 1566 C C . TYR B 2 63 ? -1.205 23.492 16.646 1.000 10.876 62 TYR B C 1
ATOM 1567 O O . TYR B 2 63 ? -0.082 23.111 16.209 1.000 11.675 62 TYR B O 1
ATOM 1576 N N . ILE B 2 64 ? -1.975 24.385 16.049 1.000 9.787 63 ILE B N 1
ATOM 1577 C CA . ILE B 2 64 ? -1.577 25.107 14.844 1.000 10.255 63 ILE B CA 1
ATOM 1578 C C . ILE B 2 64 ? -1.691 26.584 15.138 1.000 10.320 63 ILE B C 1
ATOM 1579 O O . ILE B 2 64 ? -2.771 27.054 15.597 1.000 10.887 63 ILE B O 1
ATOM 1584 N N . ILE B 2 65 ? -0.656 27.339 14.815 1.000 9.711 64 ILE B N 1
ATOM 1585 C CA A ILE B 2 65 ? -0.764 28.802 14.869 0.500 10.321 64 ILE B CA 1
ATOM 1586 C CA B ILE B 2 65 ? -0.619 28.822 14.916 0.500 10.241 64 ILE B CA 1
ATOM 1587 C C . ILE B 2 65 ? -0.370 29.375 13.508 1.000 9.874 64 ILE B C 1
ATOM 1588 O O . ILE B 2 65 ? 0.687 29.004 12.930 1.000 10.901 64 ILE B O 1
ATOM 1597 N N . ALA B 2 66 ? -1.270 30.165 12.966 1.000 10.284 65 ALA B N 1
ATOM 1598 C CA . ALA B 2 66 ? -1.137 30.729 11.622 1.000 10.928 65 ALA B CA 1
ATOM 1599 C C . ALA B 2 66 ? -1.056 32.248 11.720 1.000 9.390 65 ALA B C 1
ATOM 1600 O O . ALA B 2 66 ? -1.844 32.880 12.429 1.000 11.034 65 ALA B O 1
ATOM 1602 N N . ASP B 2 67 ? -0.149 32.841 10.975 1.000 9.800 66 ASP B N 1
ATOM 1603 C CA . ASP B 2 67 ? 0.145 34.272 10.996 1.000 10.017 66 ASP B CA 1
ATOM 1604 C C . ASP B 2 67 ? -0.149 34.935 9.644 1.000 10.217 66 ASP B C 1
ATOM 1605 O O . ASP B 2 67 ? 0.362 34.421 8.627 1.000 12.957 66 ASP B O 1
ATOM 1610 N N . PHE B 2 68 ? -0.850 36.048 9.665 1.000 10.994 67 PHE B N 1
ATOM 1611 C CA . PHE B 2 68 ? -1.208 36.782 8.457 1.000 13.146 67 PHE B CA 1
ATOM 1612 C C . PHE B 2 68 ? -0.476 38.110 8.392 1.000 15.874 67 PHE B C 1
ATOM 1613 O O . PHE B 2 68 ? -0.155 38.710 9.432 1.000 17.001 67 PHE B O 1
ATOM 1621 N N . SER B 2 69 ? -0.360 38.651 7.197 1.000 17.817 68 SER B N 1
ATOM 1622 C CA A SER B 2 69 ? 0.341 39.909 6.821 0.500 19.494 68 SER B CA 1
ATOM 1623 C CA B SER B 2 69 ? 0.476 39.863 7.065 0.500 23.285 68 SER B CA 1
ATOM 1624 C C . SER B 2 69 ? -0.311 41.102 7.508 1.000 22.487 68 SER B C 1
ATOM 1625 O O . SER B 2 69 ? 0.348 42.107 7.751 1.000 37.246 68 SER B O 1
ATOM 1630 N N . GLY B 2 70 ? -1.618 41.057 7.660 1.000 20.385 69 GLY B N 1
ATOM 1631 C CA . GLY B 2 70 ? -2.224 42.358 8.027 1.000 26.554 69 GLY B CA 1
ATOM 1632 C C . GLY B 2 70 ? -3.558 42.211 8.709 1.000 20.624 69 GLY B C 1
ATOM 1633 O O . GLY B 2 70 ? -4.161 41.222 8.489 1.000 22.618 69 GLY B O 1
AT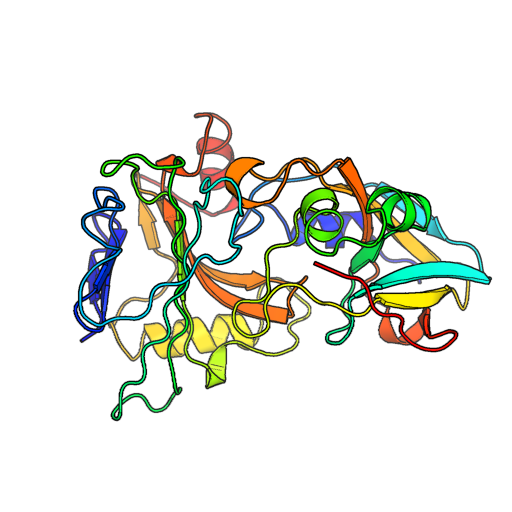OM 1634 N N . ALA B 2 71 ? -3.963 43.240 9.447 1.000 23.363 70 ALA B N 1
ATOM 1635 C CA . ALA B 2 71 ? -5.206 43.236 10.240 1.000 22.546 70 ALA B CA 1
ATOM 1636 C C . ALA B 2 71 ? -6.434 43.402 9.336 1.000 24.430 70 ALA B C 1
ATOM 1637 O O . ALA B 2 71 ? -6.346 44.103 8.304 1.000 25.214 70 ALA B O 1
ATOM 1639 N N . PHE B 2 72 ? -7.545 42.751 9.701 1.000 23.285 71 PHE B N 1
ATOM 1640 C CA . PHE B 2 72 ? -8.918 43.014 9.193 1.000 21.174 71 PHE B CA 1
ATOM 1641 C C . PHE B 2 72 ? -9.217 42.416 7.841 1.000 29.357 71 PHE B C 1
ATOM 1642 O O . PHE B 2 72 ? -10.266 41.752 7.722 1.000 30.878 71 PHE B O 1
ATOM 1650 N N . ILE B 2 73 ? -8.351 42.655 6.862 1.000 26.777 72 ILE B N 1
ATOM 1651 C CA . ILE B 2 73 ? -8.667 42.432 5.454 1.000 24.479 72 ILE B CA 1
ATOM 1652 C C . ILE B 2 73 ? -8.908 40.950 5.245 1.000 25.971 72 ILE B C 1
ATOM 1653 O O . ILE B 2 73 ? -8.174 40.070 5.739 1.000 24.365 72 ILE B O 1
ATOM 1658 N N . THR B 2 74 ? -9.943 40.683 4.471 1.000 22.826 73 THR B N 1
ATOM 1659 C CA . THR B 2 74 ? -10.377 39.301 4.156 1.000 25.041 73 THR B CA 1
ATOM 1660 C C . THR B 2 74 ? -9.282 38.640 3.342 1.000 24.791 73 THR B C 1
ATOM 1661 O O . THR B 2 74 ? -9.181 37.435 3.461 1.000 24.171 73 THR B O 1
ATOM 1665 N N . ASP B 2 75 ? -8.494 39.439 2.598 1.000 23.077 74 ASP B N 1
ATOM 1666 C CA . ASP B 2 75 ? -7.472 38.934 1.637 1.000 24.834 74 ASP B CA 1
ATOM 1667 C C . ASP B 2 75 ? -6.035 39.088 2.166 1.000 19.674 74 ASP B C 1
ATOM 1668 O O . ASP B 2 75 ? -5.156 38.961 1.402 1.000 23.587 74 ASP B O 1
ATOM 1673 N N . ALA B 2 76 ? -5.803 39.343 3.430 1.000 22.392 75 ALA B N 1
ATOM 1674 C CA . ALA B 2 76 ? -4.438 39.220 3.984 1.000 21.558 75 ALA B CA 1
ATOM 1675 C C . ALA B 2 76 ? -3.935 37.819 3.698 1.000 17.774 75 ALA B C 1
ATOM 1676 O O . ALA B 2 76 ? -4.682 36.871 3.883 1.000 18.359 75 ALA B O 1
ATOM 1678 N N . VAL B 2 77 ? -2.671 37.639 3.352 1.000 17.653 76 VAL B N 1
ATOM 1679 C CA A VAL B 2 77 ? -2.018 36.352 2.999 0.500 17.725 76 VAL B CA 1
ATOM 1680 C CA B VAL B 2 77 ? -2.236 36.234 3.106 0.500 16.719 76 VAL B CA 1
ATOM 1681 C C . VAL B 2 77 ? -1.330 35.746 4.239 1.000 15.664 76 VAL B C 1
ATOM 1682 O O . VAL B 2 77 ? -0.732 36.509 5.011 1.000 16.854 76 VAL B O 1
ATOM 1689 N N . LEU B 2 78 ? -1.296 34.434 4.318 1.000 15.016 77 LEU B N 1
ATOM 1690 C CA . LEU B 2 78 ? -0.503 33.770 5.353 1.000 14.560 77 LEU B CA 1
ATOM 1691 C C . LEU B 2 78 ? 0.970 34.083 5.106 1.000 14.645 77 LEU B C 1
ATOM 1692 O O . LEU B 2 78 ? 1.489 33.813 3.993 1.000 21.644 77 LEU B O 1
ATOM 1697 N N . CYS B 2 79 ? 1.702 34.438 6.139 1.000 13.023 78 CYS B N 1
ATOM 1698 C CA A CYS B 2 79 ? 3.161 34.636 6.007 0.500 13.002 78 CYS B CA 1
ATOM 1699 C CA B CYS B 2 79 ? 3.164 34.683 6.116 0.500 14.731 78 CYS B CA 1
ATOM 1700 C C . CYS B 2 79 ? 3.938 33.524 6.711 1.000 11.634 78 CYS B C 1
ATOM 1701 O O . CYS B 2 79 ? 5.085 33.311 6.357 1.000 12.919 78 CYS B O 1
ATOM 1706 N N . SER B 2 80 ? 3.306 32.815 7.641 1.000 11.102 79 SER B N 1
ATOM 1707 C CA . SER B 2 80 ? 3.996 31.774 8.436 1.000 10.766 79 SER B CA 1
ATOM 1708 C C . SER B 2 80 ? 2.951 30.922 9.117 1.000 9.568 79 SER B C 1
ATOM 1709 O O . SER B 2 80 ? 1.826 31.375 9.360 1.000 10.413 79 SER B O 1
ATOM 1712 N N . TRP B 2 81 ? 3.379 29.756 9.537 1.000 9.743 80 TRP B N 1
ATOM 1713 C CA . TRP B 2 81 ? 2.546 28.882 10.376 1.000 9.725 80 TRP B CA 1
ATOM 1714 C C . TRP B 2 81 ? 3.494 27.980 11.125 1.000 9.568 80 TRP B C 1
ATOM 1715 O O . TRP B 2 81 ? 4.665 27.780 10.739 1.000 10.315 80 TRP B O 1
ATOM 1726 N N . ARG B 2 82 ? 2.938 27.337 12.129 1.000 9.225 81 ARG B N 1
ATOM 1727 C CA . ARG B 2 82 ? 3.665 26.268 12.827 1.000 8.986 81 ARG B CA 1
ATOM 1728 C C . ARG B 2 82 ? 2.706 25.302 13.480 1.000 9.117 81 ARG B C 1
ATOM 1729 O O . ARG B 2 82 ? 1.591 25.742 13.827 1.000 10.804 81 ARG B O 1
ATOM 1737 N N . PHE B 2 83 ? 3.134 24.064 13.662 1.000 10.096 82 PHE B N 1
ATOM 1738 C CA . PHE B 2 83 ? 2.275 23.103 14.351 1.000 10.502 82 PHE B CA 1
ATOM 1739 C C . PHE B 2 83 ? 3.084 22.052 15.040 1.000 9.494 82 PHE B C 1
ATOM 1740 O O . PHE B 2 83 ? 4.217 21.753 14.671 1.000 10.189 82 PHE B O 1
ATOM 1748 N N . ALA B 2 84 ? 2.421 21.392 15.992 1.000 10.859 83 ALA B N 1
ATOM 1749 C CA . ALA B 2 84 ? 3.004 20.220 16.661 1.000 11.330 83 ALA B CA 1
ATOM 1750 C C . ALA B 2 84 ? 1.904 19.436 17.336 1.000 11.249 83 ALA B C 1
ATOM 1751 O O . ALA B 2 84 ? 0.951 20.044 17.851 1.000 11.985 83 ALA B O 1
ATOM 1753 N N . PRO B 2 85 ? 2.054 18.120 17.454 1.000 12.382 84 PRO B N 1
ATOM 1754 C CA . PRO B 2 85 ? 1.184 17.332 18.307 1.000 13.448 84 PRO B CA 1
ATOM 1755 C C . PRO B 2 85 ? 1.616 17.470 19.758 1.000 14.288 84 PRO B C 1
ATOM 1756 O O . PRO B 2 85 ? 2.829 17.559 20.035 1.000 14.111 84 PRO B O 1
ATOM 1760 N N . GLU B 2 86 ? 0.641 17.416 20.680 1.000 15.082 85 GLU B N 1
ATOM 1761 C CA . GLU B 2 86 ? 0.837 17.682 22.095 1.000 18.648 85 GLU B CA 1
ATOM 1762 C C . GLU B 2 86 ? 2.038 16.928 22.633 1.000 17.024 85 GLU B C 1
ATOM 1763 O O . GLU B 2 86 ? 2.850 17.501 23.340 1.000 19.725 85 GLU B O 1
ATOM 1769 N N . LYS B 2 87 ? 2.139 15.620 22.353 1.000 14.694 86 LYS B N 1
ATOM 1770 C CA . LYS B 2 87 ? 3.158 14.781 22.988 1.000 17.544 86 LYS B CA 1
ATOM 1771 C C . LYS B 2 87 ? 4.580 15.108 22.596 1.000 16.681 86 LYS B C 1
ATOM 1772 O O . LYS B 2 87 ? 5.488 14.709 23.338 1.000 19.708 86 LYS B O 1
ATOM 1778 N N . LEU B 2 88 ? 4.741 15.834 21.492 1.000 13.847 87 LEU B N 1
ATOM 1779 C CA . LEU B 2 88 ? 6.050 16.158 20.926 1.000 14.610 87 LEU B CA 1
ATOM 1780 C C . LEU B 2 88 ? 6.374 17.641 21.091 1.000 13.819 87 LEU B C 1
ATOM 1781 O O . LEU B 2 88 ? 7.463 18.027 20.761 1.000 16.357 87 LEU B O 1
ATOM 1786 N N . MET B 2 89 ? 5.481 18.457 21.606 1.000 13.276 88 MET B N 1
ATOM 1787 C CA . MET B 2 89 ? 5.640 19.903 21.555 1.000 12.547 88 MET B CA 1
ATOM 1788 C C . MET B 2 89 ? 6.464 20.414 22.743 1.000 13.510 88 MET B C 1
ATOM 1789 O O . MET B 2 89 ? 7.166 21.368 22.561 1.000 17.568 88 MET B O 1
ATOM 1794 N N . MET B 2 90 ? 6.331 19.872 23.925 1.000 15.989 89 MET B N 1
ATOM 1795 C CA . MET B 2 90 ? 6.836 20.553 25.138 1.000 15.534 89 MET B CA 1
ATOM 1796 C C . MET B 2 90 ? 8.036 19.803 25.669 1.000 17.832 89 MET B C 1
ATOM 1797 O O . MET B 2 90 ? 8.011 18.582 25.745 1.000 22.683 89 MET B O 1
ATOM 1802 N N . GLY B 2 91 ? 9.055 20.534 26.068 1.000 20.667 90 GLY B N 1
ATOM 1803 C CA . GLY B 2 91 ? 10.197 19.935 26.781 1.000 25.555 90 GLY B CA 1
ATOM 1804 C C . GLY B 2 91 ? 11.427 20.814 26.639 1.000 22.355 90 GLY B C 1
ATOM 1805 O O . GLY B 2 91 ? 11.319 21.853 26.082 1.000 21.294 90 GLY B O 1
ATOM 1806 N N . ILE B 2 92 ? 12.448 20.529 27.415 1.000 23.137 91 ILE B N 1
ATOM 1807 C CA . ILE B 2 92 ? 13.701 21.283 27.438 1.000 22.883 91 ILE B CA 1
ATOM 1808 C C . ILE B 2 92 ? 14.593 20.690 26.345 1.000 25.533 91 ILE B C 1
ATOM 1809 O O . ILE B 2 92 ? 14.775 19.483 26.250 1.000 27.347 91 ILE B O 1
ATOM 1814 N N . GLN B 2 93 ? 15.131 21.571 25.559 1.000 19.158 92 GLN B N 1
ATOM 1815 C CA . GLN B 2 93 ? 16.189 21.224 24.601 1.000 17.509 92 GLN B CA 1
ATOM 1816 C C . GLN B 2 93 ? 17.203 22.339 24.812 1.000 16.754 92 GLN B C 1
ATOM 1817 O O . GLN B 2 93 ? 16.815 23.545 24.771 1.000 20.215 92 GLN B O 1
ATOM 1823 N N . LYS B 2 94 ? 18.484 22.021 24.968 1.000 19.230 93 LYS B N 1
ATOM 1824 C CA A LYS B 2 94 ? 19.490 23.066 25.297 0.500 18.609 93 LYS B CA 1
ATOM 1825 C CA B LYS B 2 94 ? 19.514 23.049 25.311 0.500 20.593 93 LYS B CA 1
ATOM 1826 C C . LYS B 2 94 ? 20.237 23.653 24.095 1.000 21.543 93 LYS B C 1
ATOM 1827 O O . LYS B 2 94 ? 20.860 24.723 24.183 1.000 24.009 93 LYS B O 1
ATOM 1838 N N . LYS B 2 95 ? 20.180 22.987 22.973 1.000 18.975 94 LYS B N 1
ATOM 1839 C CA . LYS B 2 95 ? 20.862 23.430 21.746 1.000 19.658 94 LYS B CA 1
ATOM 1840 C C . LYS B 2 95 ? 19.837 23.532 20.634 1.000 14.786 94 LYS B C 1
ATOM 1841 O O . LYS B 2 95 ? 18.728 23.082 20.779 1.000 16.445 94 LYS B O 1
ATOM 1847 N N . VAL B 2 96 ? 20.215 24.128 19.536 1.000 15.092 95 VAL B N 1
ATOM 1848 C CA . VAL B 2 96 ? 19.320 24.313 18.369 1.000 15.210 95 VAL B CA 1
ATOM 1849 C C . VAL B 2 96 ? 18.818 22.951 17.899 1.000 15.936 95 VAL B C 1
ATOM 1850 O O . VAL B 2 96 ? 17.651 22.861 17.534 1.000 17.332 95 VAL B O 1
ATOM 1854 N N . GLU B 2 97 ? 19.694 21.954 17.907 1.000 18.163 96 GLU B N 1
ATOM 1855 C CA . GLU B 2 97 ? 19.276 20.586 17.552 1.000 18.977 96 GLU B CA 1
ATOM 1856 C C . GLU B 2 97 ? 19.318 19.695 18.770 1.000 19.390 96 GLU B C 1
ATOM 1857 O O . GLU B 2 97 ? 20.210 19.845 19.600 1.000 21.318 96 GLU B O 1
ATOM 1863 N N . GLY B 2 98 ? 18.296 18.890 18.959 1.000 16.294 97 GLY B N 1
ATOM 1864 C CA . GLY B 2 98 ? 18.217 17.989 20.089 1.000 16.694 97 GLY B CA 1
ATOM 1865 C C . GLY B 2 98 ? 17.003 17.094 19.959 1.000 14.054 97 GLY B C 1
ATOM 1866 O O . GLY B 2 98 ? 16.415 16.971 18.877 1.000 14.756 97 GLY B O 1
ATOM 1867 N N . ALA B 2 99 ? 16.623 16.483 21.060 1.000 16.076 98 ALA B N 1
ATOM 1868 C CA . ALA B 2 99 ? 15.592 15.419 21.002 1.000 16.791 98 ALA B CA 1
ATOM 1869 C C . ALA B 2 99 ? 14.260 15.955 20.533 1.000 14.452 98 ALA B C 1
ATOM 1870 O O . ALA B 2 99 ? 13.532 15.201 19.830 1.000 15.262 98 ALA B O 1
ATOM 1872 N N . ILE B 2 100 ? 13.883 17.163 20.936 1.000 14.106 99 ILE B N 1
ATOM 1873 C CA . ILE B 2 100 ? 12.543 17.658 20.590 1.000 13.501 99 ILE B CA 1
ATOM 1874 C C . ILE B 2 100 ? 12.458 17.869 19.076 1.000 12.465 99 ILE B C 1
ATOM 1875 O O . ILE B 2 100 ? 11.501 17.425 18.434 1.000 12.869 99 ILE B O 1
ATOM 1880 N N . THR B 2 101 ? 13.443 18.546 18.496 1.000 12.759 100 THR B N 1
ATOM 1881 C CA . THR B 2 101 ? 13.386 18.762 17.037 1.000 12.688 100 THR B CA 1
ATOM 1882 C C . THR B 2 101 ? 13.571 17.431 16.274 1.000 12.741 100 THR B C 1
ATOM 1883 O O . THR B 2 101 ? 12.860 17.219 15.299 1.000 13.120 100 THR B O 1
ATOM 1887 N N . LYS B 2 102 ? 14.467 16.561 16.728 1.000 13.440 101 LYS B N 1
ATOM 1888 C CA . LYS B 2 102 ? 14.648 15.238 16.087 1.000 16.495 101 LYS B CA 1
ATOM 1889 C C . LYS B 2 102 ? 13.348 14.449 16.104 1.000 13.312 101 LYS B C 1
ATOM 1890 O O . LYS B 2 102 ? 12.962 13.887 15.032 1.000 15.867 101 LYS B O 1
ATOM 1896 N N . ASN B 2 103 ? 12.645 14.458 17.228 1.000 14.262 102 ASN B N 1
ATOM 1897 C CA . ASN B 2 103 ? 11.423 13.640 17.353 1.000 14.519 102 ASN B CA 1
ATOM 1898 C C . ASN B 2 103 ? 10.292 14.232 16.509 1.000 14.053 102 ASN B C 1
ATOM 1899 O O . ASN B 2 103 ? 9.498 13.453 15.911 1.000 15.221 102 ASN B O 1
ATOM 1904 N N . LEU B 2 104 ? 10.292 15.542 16.333 1.000 11.810 103 LEU B N 1
ATOM 1905 C CA . LEU B 2 104 ? 9.297 16.148 15.426 1.000 13.085 103 LEU B CA 1
ATOM 1906 C C . LEU B 2 104 ? 9.584 15.731 13.969 1.000 13.621 103 LEU B C 1
ATOM 1907 O O . LEU B 2 104 ? 8.611 15.439 13.207 1.000 13.295 103 LEU B O 1
ATOM 1912 N N . ARG B 2 105 ? 10.850 15.756 13.559 1.000 12.448 104 ARG B N 1
ATOM 1913 C CA . ARG B 2 105 ? 11.137 15.364 12.166 1.000 13.819 104 ARG B CA 1
ATOM 1914 C C . ARG B 2 105 ? 10.791 13.885 11.949 1.000 14.006 104 ARG B C 1
ATOM 1915 O O . ARG B 2 105 ? 10.269 13.566 10.879 1.000 16.199 104 ARG B O 1
ATOM 1923 N N . THR B 2 106 ? 11.096 13.015 12.899 1.000 15.674 105 THR B N 1
ATOM 1924 C CA . THR B 2 106 ? 10.759 11.560 12.837 1.000 17.120 105 THR B CA 1
ATOM 1925 C C . THR B 2 106 ? 9.259 11.396 12.621 1.000 17.631 105 THR B C 1
ATOM 1926 O O . THR B 2 106 ? 8.792 10.671 11.727 1.000 17.723 105 THR B O 1
ATOM 1930 N N . TRP B 2 107 ? 8.486 12.031 13.484 1.000 15.451 106 TRP B N 1
ATOM 1931 C CA . TRP B 2 107 ? 7.026 11.954 13.399 1.000 16.328 106 TRP B CA 1
ATOM 1932 C C . TRP B 2 107 ? 6.517 12.434 12.036 1.000 16.249 106 TRP B C 1
ATOM 1933 O O . TRP B 2 107 ? 5.686 11.760 11.422 1.000 17.154 106 TRP B O 1
ATOM 1944 N N . PHE B 2 108 ? 7.020 13.591 11.575 1.000 13.780 107 PHE B N 1
ATOM 1945 C CA . PHE B 2 108 ? 6.558 14.151 10.316 1.000 16.449 107 PHE B CA 1
ATOM 1946 C C . PHE B 2 108 ? 6.915 13.212 9.165 1.000 14.458 107 PHE B C 1
ATOM 1947 O O . PHE B 2 108 ? 6.129 13.027 8.230 1.000 16.362 107 PHE B O 1
ATOM 1955 N N . TYR B 2 109 ? 8.094 12.625 9.227 1.000 14.762 108 TYR B N 1
ATOM 1956 C CA . TYR B 2 109 ? 8.553 11.687 8.178 1.000 17.533 108 TYR B CA 1
ATOM 1957 C C . TYR B 2 109 ? 7.638 10.451 8.170 1.000 18.598 108 TYR B C 1
ATOM 1958 O O . TYR B 2 109 ? 7.248 10.019 7.054 1.000 20.554 108 TYR B O 1
ATOM 1967 N N . GLU B 2 110 ? 7.289 9.927 9.355 1.000 20.455 109 GLU B N 1
ATOM 1968 C CA A GLU B 2 110 ? 6.365 8.765 9.468 0.500 21.240 109 GLU B CA 1
ATOM 1969 C CA B GLU B 2 110 ? 6.375 8.753 9.434 0.500 21.787 109 GLU B CA 1
ATOM 1970 C C . GLU B 2 110 ? 5.035 9.120 8.762 1.000 19.720 109 GLU B C 1
ATOM 1971 O O . GLU B 2 110 ? 4.443 8.233 8.115 1.000 24.929 109 GLU B O 1
ATOM 1982 N N . LYS B 2 111 ? 4.538 10.344 8.977 1.000 19.442 110 LYS B N 1
ATOM 1983 C CA . LYS B 2 111 ? 3.216 10.803 8.510 1.000 23.892 110 LYS B CA 1
ATOM 1984 C C . LYS B 2 111 ? 3.226 11.050 7.008 1.000 20.876 110 LYS B C 1
ATOM 1985 O O . LYS B 2 111 ? 2.189 10.853 6.375 1.000 26.344 110 LYS B O 1
ATOM 1991 N N . THR B 2 112 ? 4.318 11.601 6.432 1.000 19.966 111 THR B N 1
ATOM 1992 C CA . THR B 2 112 ? 4.261 12.208 5.082 1.000 20.310 111 THR B CA 1
ATOM 1993 C C . THR B 2 112 ? 5.318 11.635 4.113 1.000 21.430 111 THR B C 1
ATOM 1994 O O . THR B 2 112 ? 5.261 12.042 2.905 1.000 22.571 111 THR B O 1
ATOM 1998 N N . HIS B 2 113 ? 6.306 10.881 4.613 1.000 20.058 112 HIS B N 1
ATOM 1999 C CA . HIS B 2 113 ? 7.457 10.439 3.769 1.000 21.259 112 HIS B CA 1
ATOM 2000 C C . HIS B 2 113 ? 8.313 11.639 3.346 1.000 21.026 112 HIS B C 1
ATOM 2001 O O . HIS B 2 113 ? 9.131 11.484 2.447 1.000 24.052 112 HIS B O 1
ATOM 2008 N N . ILE B 2 114 ? 8.190 12.757 4.039 1.000 19.209 113 ILE B N 1
ATOM 2009 C CA . ILE B 2 114 ? 8.996 13.951 3.736 1.000 17.464 113 ILE B CA 1
ATOM 2010 C C . ILE B 2 114 ? 9.994 14.120 4.872 1.000 15.614 113 ILE B C 1
ATOM 2011 O O . ILE B 2 114 ? 9.595 14.274 6.017 1.000 16.687 113 ILE B O 1
ATOM 2016 N N . GLN B 2 115 ? 11.280 14.128 4.537 1.000 18.379 114 GLN B N 1
ATOM 2017 C CA . GLN B 2 115 ? 12.353 14.454 5.457 1.000 16.314 114 GLN B CA 1
ATOM 2018 C C . GLN B 2 115 ? 12.584 15.965 5.510 1.000 16.775 114 GLN B C 1
ATOM 2019 O O . GLN B 2 115 ? 13.043 16.569 4.516 1.000 17.591 114 GLN B O 1
ATOM 2025 N N . LEU B 2 116 ? 12.260 16.606 6.627 1.000 14.769 115 LEU B N 1
ATOM 2026 C CA . LEU B 2 116 ? 12.542 18.054 6.769 1.000 14.249 115 LEU B CA 1
ATOM 2027 C C . LEU B 2 116 ? 14.024 18.223 7.008 1.000 14.792 115 LEU B C 1
ATOM 2028 O O . LEU B 2 116 ? 14.690 17.355 7.591 1.000 16.709 115 LEU B O 1
ATOM 2033 N N . PRO B 2 117 ? 14.584 19.411 6.716 1.000 14.707 116 PRO B N 1
ATOM 2034 C CA . PRO B 2 117 ? 13.894 20.553 6.158 1.000 15.044 116 PRO B CA 1
ATOM 2035 C C . PRO B 2 117 ? 13.546 20.471 4.667 1.000 16.261 116 PRO B C 1
ATOM 2036 O O . PRO B 2 117 ? 14.219 19.743 3.898 1.000 17.753 116 PRO B O 1
ATOM 2040 N N . VAL B 2 118 ? 12.597 21.287 4.257 1.000 14.377 117 VAL B N 1
ATOM 2041 C CA . VAL B 2 118 ? 12.322 21.533 2.818 1.000 15.512 117 VAL B CA 1
ATOM 2042 C C . VAL B 2 118 ? 12.222 23.036 2.596 1.000 15.143 117 VAL B C 1
ATOM 2043 O O . VAL B 2 118 ? 11.841 23.801 3.492 1.000 14.998 117 VAL B O 1
ATOM 2047 N N . SER B 2 119 ? 12.547 23.460 1.381 1.000 15.627 118 SER B N 1
ATOM 2048 C CA . SER B 2 119 ? 12.577 24.885 1.079 1.000 15.344 118 SER B CA 1
ATOM 2049 C C . SER B 2 119 ? 12.548 25.110 -0.426 1.000 17.904 118 SER B C 1
ATOM 2050 O O . SER B 2 119 ? 12.679 24.103 -1.198 1.000 20.179 118 SER B O 1
ATOM 2053 N N . GLY B 2 120 ? 12.392 26.379 -0.792 1.000 17.134 119 GLY B N 1
ATOM 2054 C CA . GLY B 2 120 ? 12.464 26.851 -2.186 1.000 18.471 119 GLY B CA 1
ATOM 2055 C C . GLY B 2 120 ? 12.256 28.323 -2.249 1.000 19.169 119 GLY B C 1
ATOM 2056 O O . GLY B 2 120 ? 12.329 28.995 -1.196 1.000 18.004 119 GLY B O 1
ATOM 2057 N N . SER B 2 121 ? 11.921 28.804 -3.423 1.000 19.414 120 SER B N 1
ATOM 2058 C CA . SER B 2 121 ? 11.673 30.235 -3.591 1.000 20.502 120 SER B CA 1
ATOM 2059 C C . SER B 2 121 ? 10.502 30.704 -2.738 1.000 17.991 120 SER B C 1
ATOM 2060 O O . SER B 2 121 ? 10.419 31.883 -2.457 1.000 19.619 120 SER B O 1
ATOM 2063 N N . TRP B 2 122 ? 9.632 29.770 -2.353 1.000 18.417 121 TRP B N 1
ATOM 2064 C CA . TRP B 2 122 ? 8.402 30.052 -1.584 1.000 16.776 121 TRP B CA 1
ATOM 2065 C C . TRP B 2 122 ? 8.676 30.236 -0.096 1.000 14.967 121 TRP B C 1
ATOM 2066 O O . TRP B 2 122 ? 7.759 30.738 0.582 1.000 15.669 121 TRP B O 1
ATOM 2077 N N . GLY B 2 123 ? 9.752 29.709 0.460 1.000 14.465 122 GLY B N 1
ATOM 2078 C CA . GLY B 2 123 ? 9.906 29.678 1.918 1.000 12.253 122 GLY B CA 1
ATOM 2079 C C . GLY B 2 123 ? 10.687 28.509 2.403 1.000 13.046 122 GLY B C 1
ATOM 2080 O O . GLY B 2 123 ? 11.413 27.832 1.630 1.000 13.968 122 GLY B O 1
ATOM 2081 N N . HIS B 2 124 ? 10.513 28.190 3.660 1.000 12.638 123 HIS B N 1
ATOM 2082 C CA . HIS B 2 124 ? 11.325 27.196 4.362 1.000 12.734 123 HIS B CA 1
ATOM 2083 C C . HIS B 2 124 ? 10.488 26.567 5.479 1.000 11.668 123 HIS B C 1
ATOM 2084 O O . HIS B 2 124 ? 9.866 27.284 6.263 1.000 12.491 123 HIS B O 1
ATOM 2091 N N . ILE B 2 125 ? 10.523 25.228 5.561 1.000 12.713 124 ILE B N 1
ATOM 2092 C CA . ILE B 2 125 ? 9.836 24.472 6.619 1.000 11.298 124 ILE B CA 1
ATOM 2093 C C . ILE B 2 125 ? 10.823 23.583 7.330 1.000 11.280 124 ILE B C 1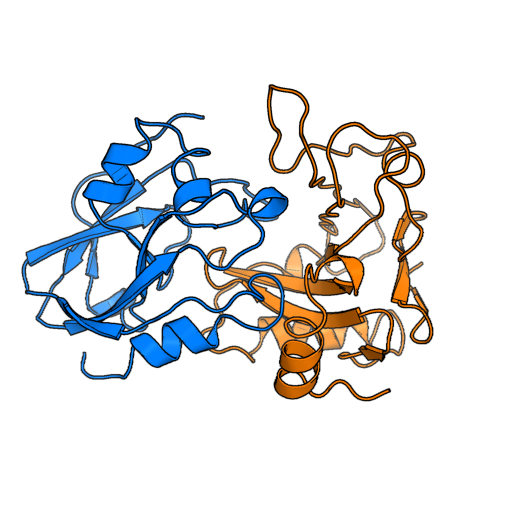
ATOM 2094 O O . ILE B 2 125 ? 11.537 22.776 6.681 1.000 12.828 124 ILE B O 1
ATOM 2099 N N . ASP B 2 126 ? 10.893 23.648 8.641 1.000 11.757 125 ASP B N 1
ATOM 2100 C CA . ASP B 2 126 ? 11.688 22.740 9.439 1.000 11.508 125 ASP B CA 1
ATOM 2101 C C . ASP B 2 126 ? 11.176 22.702 10.861 1.000 11.632 125 ASP B C 1
ATOM 2102 O O . ASP B 2 126 ? 10.541 23.648 11.336 1.000 12.224 125 ASP B O 1
ATOM 2107 N N . ALA B 2 127 ? 11.486 21.610 11.519 1.000 11.775 126 ALA B N 1
ATOM 2108 C CA . ALA B 2 127 ? 11.321 21.553 12.979 1.000 11.012 126 ALA B CA 1
ATOM 2109 C C . ALA B 2 127 ? 12.270 22.556 13.619 1.000 11.758 126 ALA B C 1
ATOM 2110 O O . ALA B 2 127 ? 13.418 22.672 13.184 1.000 13.175 126 ALA B O 1
ATOM 2112 N N . ALA B 2 128 ? 11.820 23.258 14.632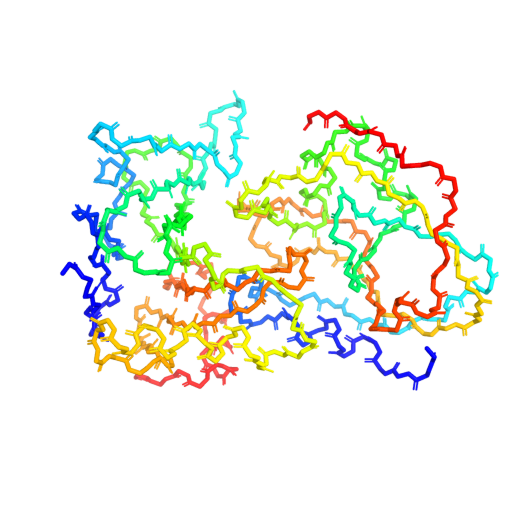 1.000 10.496 127 ALA B N 1
ATOM 2113 C CA . ALA B 2 128 ? 12.581 24.249 15.351 1.000 10.310 127 ALA B CA 1
ATOM 2114 C C . ALA B 2 128 ? 12.102 24.350 16.772 1.000 9.963 127 ALA B C 1
ATOM 2115 O O . ALA B 2 128 ? 10.928 24.129 17.036 1.000 11.897 127 ALA B O 1
ATOM 2117 N N . TYR B 2 129 ? 13.035 24.732 17.643 1.000 10.913 128 TYR B N 1
ATOM 2118 C CA . TYR B 2 129 ? 12.732 24.905 19.077 1.000 11.137 128 TYR B CA 1
ATOM 2119 C C . TYR B 2 129 ? 12.659 26.359 19.477 1.000 10.872 128 TYR B C 1
ATOM 2120 O O . TYR B 2 129 ? 13.525 27.181 19.113 1.000 13.444 128 TYR B O 1
ATOM 2129 N N . ASP B 2 130 ? 11.655 26.677 20.282 1.000 10.777 129 ASP B N 1
ATOM 2130 C CA . ASP B 2 130 ? 11.456 28.041 20.819 1.000 11.635 129 ASP B CA 1
ATOM 2131 C C . ASP B 2 130 ? 12.009 28.019 22.252 1.000 10.873 129 ASP B C 1
ATOM 2132 O O . ASP B 2 130 ? 11.425 27.392 23.161 1.000 10.886 129 ASP B O 1
ATOM 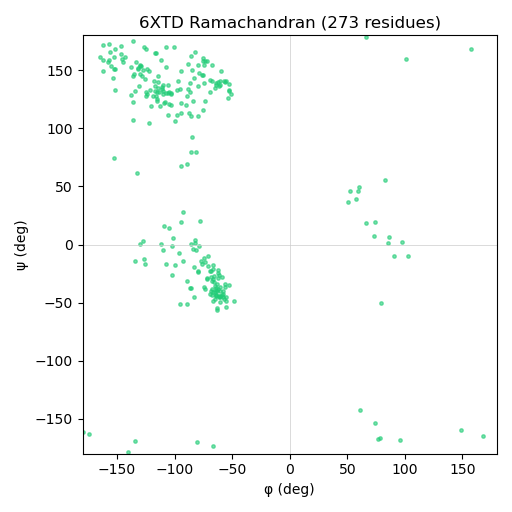2137 N N . PRO B 2 131 ? 13.162 28.618 22.530 1.000 10.783 130 PRO B N 1
ATOM 2138 C CA . PRO B 2 131 ? 13.803 28.541 23.820 1.000 12.322 130 PRO B CA 1
ATOM 2139 C C . PRO B 2 131 ? 13.222 29.513 24.839 1.000 12.279 130 PRO B C 1
ATOM 2140 O O . PRO B 2 131 ? 13.670 29.419 25.955 1.000 15.670 130 PRO B O 1
ATOM 2144 N N . HIS B 2 132 ? 12.317 30.342 24.426 1.000 10.460 131 HIS B N 1
ATOM 2145 C CA . HIS B 2 132 ? 11.552 31.176 25.360 1.000 10.951 131 HIS B CA 1
ATOM 2146 C C . HIS B 2 132 ? 10.388 30.384 25.917 1.000 10.385 131 HIS B C 1
ATOM 2147 O O . HIS B 2 132 ? 10.117 30.506 27.122 1.000 13.701 131 HIS B O 1
ATOM 2154 N N . ASN B 2 133 ? 9.688 29.680 25.087 1.000 10.007 132 ASN B N 1
ATOM 2155 C CA . ASN B 2 133 ? 8.497 28.943 25.498 1.000 10.004 132 ASN B CA 1
ATOM 2156 C C . ASN B 2 133 ? 8.740 27.479 25.805 1.000 10.254 132 ASN B C 1
ATOM 2157 O O . ASN B 2 133 ? 7.836 26.807 26.299 1.000 11.430 132 ASN B O 1
ATOM 2162 N N . LEU B 2 134 ? 9.933 26.950 25.537 1.000 11.126 133 LEU B N 1
ATOM 2163 C CA . LEU B 2 134 ? 10.281 25.565 25.778 1.000 11.469 133 LEU B CA 1
ATOM 2164 C C . LEU B 2 134 ? 9.347 24.675 24.968 1.000 11.760 133 LEU B C 1
ATOM 2165 O O . LEU B 2 134 ? 8.802 23.675 25.516 1.000 13.206 133 LEU B O 1
ATOM 2170 N N . THR B 2 135 ? 9.208 24.976 23.705 1.000 11.385 134 THR B N 1
ATOM 2171 C CA . THR B 2 135 ? 8.330 24.242 22.803 1.000 11.419 134 THR B CA 1
ATOM 2172 C C . THR B 2 135 ? 9.079 23.985 21.493 1.000 10.153 134 THR B C 1
ATOM 2173 O O . THR B 2 135 ? 9.768 24.886 21.008 1.000 11.665 134 THR B O 1
ATOM 2177 N N . GLY B 2 136 ? 8.792 22.882 20.884 1.000 11.146 135 GLY B N 1
ATOM 2178 C CA . GLY B 2 136 ? 9.198 22.617 19.503 1.000 11.922 135 GLY B CA 1
ATOM 2179 C C . GLY B 2 136 ? 7.992 22.521 18.590 1.000 10.837 135 GLY B C 1
ATOM 2180 O O . GLY B 2 136 ? 6.954 22.014 19.008 1.000 11.975 135 GLY B O 1
ATOM 2181 N N . THR B 2 137 ? 8.156 22.987 17.382 1.000 10.046 136 THR B N 1
ATOM 2182 C CA . THR B 2 137 ? 7.128 22.937 16.376 1.000 9.950 136 THR B CA 1
ATOM 2183 C C . THR B 2 137 ? 7.753 22.738 14.978 1.000 10.646 136 THR B C 1
ATOM 2184 O O . THR B 2 137 ? 8.942 22.961 14.805 1.000 11.320 136 THR B O 1
ATOM 2188 N N . ILE B 2 138 ? 6.916 22.351 14.049 1.000 9.530 137 ILE B N 1
ATOM 2189 C CA . ILE B 2 138 ? 7.240 22.376 12.609 1.000 10.890 137 ILE B CA 1
ATOM 2190 C C . ILE B 2 138 ? 6.873 23.770 12.119 1.000 10.784 137 ILE B C 1
ATOM 2191 O O . ILE B 2 138 ? 5.699 24.112 12.142 1.000 10.852 137 ILE B O 1
ATOM 2196 N N . VAL B 2 139 ? 7.871 24.544 11.728 1.000 10.021 138 VAL B N 1
ATOM 2197 C CA . VAL B 2 139 ? 7.758 25.968 11.470 1.000 9.898 138 VAL B CA 1
ATOM 2198 C C . VAL B 2 139 ? 7.891 26.229 9.991 1.000 9.803 138 VAL B C 1
ATOM 2199 O O . VAL B 2 139 ? 8.927 25.836 9.372 1.000 11.538 138 VAL B O 1
ATOM 2203 N N . CYS B 2 140 ? 6.980 26.976 9.408 1.000 10.300 139 CYS B N 1
ATOM 2204 C CA . CYS B 2 140 ? 7.077 27.449 8.037 1.000 10.217 139 CYS B CA 1
ATOM 2205 C C . CYS B 2 140 ? 7.189 28.960 8.046 1.000 11.454 139 CYS B C 1
ATOM 2206 O O . CYS B 2 140 ? 6.314 29.674 8.532 1.000 11.431 139 CYS B O 1
ATOM 2209 N N . ASN B 2 141 ? 8.269 29.448 7.423 1.000 11.203 140 ASN B N 1
ATOM 2210 C CA . ASN B 2 141 ? 8.433 30.876 7.061 1.000 12.193 140 ASN B CA 1
ATOM 2211 C C . ASN B 2 141 ? 8.225 31.010 5.553 1.000 11.564 140 ASN B C 1
ATOM 2212 O O . ASN B 2 141 ? 9.094 30.512 4.802 1.000 13.003 140 ASN B O 1
ATOM 2217 N N . TYR B 2 142 ? 7.198 31.627 5.077 1.000 11.869 141 TYR B N 1
ATOM 2218 C CA . TYR B 2 142 ? 7.022 31.884 3.650 1.000 13.041 141 TYR B CA 1
ATOM 2219 C C . TYR B 2 142 ? 7.756 33.194 3.297 1.000 12.691 141 TYR B C 1
ATOM 2220 O O . TYR B 2 142 ? 8.196 33.966 4.122 1.000 12.400 141 TYR B O 1
ATOM 2229 N N . ARG B 2 143 ? 8.003 33.364 2.004 1.000 13.448 142 ARG B N 1
ATOM 2230 C CA . ARG B 2 143 ? 8.714 34.531 1.484 1.000 15.474 142 ARG B CA 1
ATOM 2231 C C . ARG B 2 143 ? 8.047 35.809 1.990 1.000 14.990 142 ARG B C 1
ATOM 2232 O O . ARG B 2 143 ? 8.746 36.778 2.315 1.000 15.794 142 ARG B O 1
ATOM 2240 N N . SER B 2 144 ? 6.739 35.824 2.138 1.000 15.532 143 SER B N 1
ATOM 2241 C CA . SER B 2 144 ? 6.042 37.058 2.591 1.000 16.592 143 SER B CA 1
ATOM 2242 C C . SER B 2 144 ? 6.300 37.382 4.051 1.000 14.555 143 SER B C 1
ATOM 2243 O O . SER B 2 144 ? 5.974 38.503 4.486 1.000 17.722 143 SER B O 1
ATOM 2246 N N . ALA B 2 145 ? 6.919 36.493 4.817 1.000 13.053 144 ALA B N 1
ATOM 2247 C CA . ALA B 2 145 ? 7.352 36.821 6.180 1.000 13.246 144 ALA B CA 1
ATOM 2248 C C . ALA B 2 145 ? 8.590 37.734 6.209 1.000 14.575 144 ALA B C 1
ATOM 2249 O O . ALA B 2 145 ? 8.961 38.221 7.277 1.000 15.774 144 ALA B O 1
ATOM 2251 N N . PHE B 2 146 ? 9.249 37.920 5.069 1.000 14.325 145 PHE B N 1
ATOM 2252 C CA . PHE B 2 146 ? 10.479 38.719 4.971 1.000 14.749 145 PHE B CA 1
ATOM 2253 C C . PHE B 2 146 ? 10.117 40.039 4.320 1.000 16.603 145 PHE B C 1
ATOM 2254 O O . PHE B 2 146 ? 9.711 40.039 3.164 1.000 19.270 145 PHE B O 1
ATOM 2262 N N . HIS B 2 147 ? 10.374 41.122 5.023 1.000 15.972 146 HIS B N 1
ATOM 2263 C CA . HIS B 2 147 ? 9.944 42.454 4.527 1.000 19.551 146 HIS B CA 1
ATOM 2264 C C . HIS B 2 147 ? 10.958 42.994 3.534 1.000 19.969 146 HIS B C 1
ATOM 2265 O O . HIS B 2 147 ? 10.556 43.869 2.766 1.000 27.189 146 HIS B O 1
ATOM 2272 N N . THR B 2 148 ? 12.182 42.489 3.515 1.000 15.849 147 THR B N 1
ATOM 2273 C CA . THR B 2 148 ? 13.218 42.911 2.547 1.000 16.062 147 THR B CA 1
ATOM 2274 C C . THR B 2 148 ? 13.802 41.706 1.851 1.000 16.775 147 THR B C 1
ATOM 2275 O O . THR B 2 148 ? 13.899 40.637 2.437 1.000 15.017 147 THR B O 1
ATOM 2279 N N . GLU B 2 149 ? 14.232 41.951 0.609 1.000 15.724 148 GLU B N 1
ATOM 2280 C CA . GLU B 2 149 ? 14.986 40.963 -0.152 1.000 15.303 148 GLU B CA 1
ATOM 2281 C C . GLU B 2 149 ? 16.293 40.577 0.523 1.000 14.617 148 GLU B C 1
ATOM 2282 O O . GLU B 2 149 ? 16.634 39.405 0.546 1.000 15.997 148 GLU B O 1
ATOM 2288 N N . ASP B 2 150 ? 16.965 41.531 1.160 1.000 14.196 149 ASP B N 1
ATOM 2289 C CA A ASP B 2 150 ? 18.256 41.153 1.773 0.500 14.831 149 ASP B CA 1
ATOM 2290 C CA B ASP B 2 150 ? 18.240 41.269 1.864 0.500 15.728 149 ASP B CA 1
ATOM 2291 C C . ASP B 2 150 ? 18.014 40.259 2.982 1.000 15.444 149 ASP B C 1
ATOM 2292 O O . ASP B 2 150 ? 18.815 39.350 3.193 1.000 16.094 149 ASP B O 1
ATOM 2301 N N A GLU B 2 151 ? 16.965 40.517 3.752 0.500 14.813 150 GLU B N 1
ATOM 2302 N N B GLU B 2 151 ? 16.953 40.476 3.795 0.500 15.062 150 GLU B N 1
ATOM 2303 C CA A GLU B 2 151 ? 16.631 39.633 4.874 0.500 15.385 150 GLU B CA 1
ATOM 2304 C CA B GLU B 2 151 ? 16.677 39.567 4.939 0.500 16.113 150 GLU B CA 1
ATOM 2305 C C A GLU B 2 151 ? 16.419 38.209 4.358 0.500 13.628 150 GLU B C 1
ATOM 2306 C C B GLU B 2 151 ? 16.412 38.175 4.372 0.500 13.979 150 GLU B C 1
ATOM 2307 O O A GLU B 2 151 ? 16.928 37.246 4.991 0.500 16.132 150 GLU B O 1
ATOM 2308 O O B GLU B 2 151 ? 16.916 37.198 4.965 0.500 16.144 150 GLU B O 1
ATOM 2319 N N . TRP B 2 152 ? 15.636 38.064 3.285 1.000 14.535 151 TRP B N 1
ATOM 2320 C CA . TRP B 2 152 ? 15.385 36.754 2.670 1.000 14.987 151 TRP B CA 1
ATOM 2321 C C . TRP B 2 152 ? 16.698 36.120 2.210 1.000 13.490 151 TRP B C 1
ATOM 2322 O O . TRP B 2 152 ? 16.960 34.966 2.514 1.000 14.073 151 TRP B O 1
ATOM 2333 N N . ARG B 2 153 ? 17.566 36.865 1.511 1.000 14.229 152 ARG B N 1
ATOM 2334 C CA . ARG B 2 153 ? 18.785 36.224 0.972 1.000 14.566 152 ARG B CA 1
ATOM 2335 C C . ARG B 2 153 ? 19.707 35.815 2.134 1.000 15.079 152 ARG B C 1
ATOM 2336 O O . ARG B 2 153 ? 20.283 34.704 2.069 1.000 17.485 152 ARG B O 1
ATOM 2344 N N . LYS B 2 154 ? 19.807 36.623 3.189 1.000 15.032 153 LYS B N 1
ATOM 2345 C CA . LYS B 2 154 ? 20.664 36.258 4.320 1.000 16.077 153 LYS B CA 1
ATOM 2346 C C . LYS B 2 154 ? 20.091 35.030 5.004 1.000 14.776 153 LYS B C 1
ATOM 2347 O O . LYS B 2 154 ? 20.890 34.198 5.532 1.000 16.601 153 LYS B O 1
ATOM 2353 N N . TYR B 2 155 ? 18.788 34.960 5.161 1.000 14.577 154 TYR B N 1
ATOM 2354 C CA . TYR B 2 155 ? 18.155 33.787 5.769 1.000 14.432 154 TYR B CA 1
ATOM 2355 C C . TYR B 2 155 ? 18.463 32.557 4.941 1.000 16.024 154 TYR B C 1
ATOM 2356 O O . TYR B 2 155 ? 18.731 31.473 5.513 1.000 16.123 154 TYR B O 1
ATOM 2365 N N . CYS B 2 156 ? 18.358 32.687 3.614 1.000 15.105 155 CYS B N 1
ATOM 2366 C CA . CYS B 2 156 ? 18.643 31.550 2.716 1.000 16.994 155 CYS B CA 1
ATOM 2367 C C . CYS B 2 156 ? 20.081 31.043 2.942 1.000 18.871 155 CYS B C 1
ATOM 2368 O O . CYS B 2 156 ? 20.296 29.838 3.057 1.000 19.131 155 CYS B O 1
ATOM 2371 N N . LYS B 2 157 ? 21.039 31.946 3.026 1.000 18.353 156 LYS B N 1
ATOM 2372 C CA . LYS B 2 157 ? 22.437 31.509 3.219 1.000 21.541 156 LYS B CA 1
ATOM 2373 C C . LYS B 2 157 ? 22.556 30.839 4.585 1.000 21.067 156 LYS B C 1
ATOM 2374 O O . LYS B 2 157 ? 23.257 29.844 4.661 1.000 23.249 156 LYS B O 1
ATOM 2380 N N . ARG B 2 158 ? 22.018 31.430 5.638 1.000 18.836 157 ARG B N 1
ATOM 2381 C CA . ARG B 2 158 ? 22.187 30.910 7.015 1.000 19.532 157 ARG B CA 1
ATOM 2382 C C . ARG B 2 158 ? 21.546 29.521 7.122 1.000 20.088 157 ARG B C 1
ATOM 2383 O O . ARG B 2 158 ? 22.095 28.693 7.855 1.000 22.292 157 ARG B O 1
ATOM 2391 N N . ASN B 2 159 ? 20.454 29.298 6.387 1.000 18.857 158 ASN B N 1
ATOM 2392 C CA . ASN B 2 159 ? 19.609 28.109 6.559 1.000 18.196 158 ASN B CA 1
ATOM 2393 C C . ASN B 2 159 ? 19.732 27.151 5.390 1.000 19.786 158 ASN B C 1
ATOM 2394 O O . ASN B 2 159 ? 18.933 26.234 5.291 1.000 23.013 158 ASN B O 1
ATOM 2399 N N . ASN B 2 160 ? 20.776 27.307 4.556 1.000 23.167 159 ASN B N 1
ATOM 2400 C CA . ASN B 2 160 ? 21.109 26.309 3.519 1.000 23.095 159 ASN B CA 1
ATOM 2401 C C . ASN B 2 160 ? 19.960 26.128 2.559 1.000 23.353 159 ASN B C 1
ATOM 2402 O O . ASN B 2 160 ? 19.650 24.955 2.317 1.000 29.024 159 ASN B O 1
ATOM 2407 N N . ILE B 2 161 ? 19.367 27.227 2.080 1.000 21.781 160 ILE B N 1
ATOM 2408 C CA . ILE B 2 161 ? 18.249 27.210 1.104 1.000 26.239 160 ILE B CA 1
ATOM 2409 C C . ILE B 2 161 ? 18.831 27.567 -0.234 1.000 29.794 160 ILE B C 1
ATOM 2410 O O . ILE B 2 161 ? 19.502 28.575 -0.294 1.000 28.861 160 ILE B O 1
ATOM 2415 N N . ILE B 2 162 ? 18.529 26.763 -1.247 1.000 31.374 161 ILE B N 1
ATOM 2416 C CA . ILE B 2 162 ? 19.088 26.945 -2.625 1.000 40.168 161 ILE B CA 1
ATOM 2417 C C . ILE B 2 162 ? 17.973 26.721 -3.643 1.000 39.383 161 ILE B C 1
ATOM 2418 O O . ILE B 2 162 ? 17.287 25.691 -3.502 1.000 57.908 161 ILE B O 1
ATOM 2423 N N . TYR B 2 163 ? 17.775 27.669 -4.582 1.000 47.106 162 TYR B N 1
ATOM 2424 C CA . TYR B 2 163 ? 16.798 27.595 -5.713 1.000 45.950 162 TYR B CA 1
ATOM 2425 C C . TYR B 2 163 ? 17.320 28.418 -6.917 1.000 58.559 162 TYR B C 1
ATOM 2426 O O . TYR B 2 163 ? 18.227 29.262 -6.814 1.000 65.349 162 TYR B O 1
#

InterPro domains:
  IPR006530 YD repeat [TIGR01643] (593-631)
  IPR006530 YD repeat [TIGR01643] (642-676)
  IPR006530 YD repeat [TIGR01643] (657-697)
  IPR006530 YD repeat [TIGR01643] (699-739)
  IPR006530 YD repeat [TIGR01643] (741-768)
  IPR006530 YD repeat [TIGR01643] (764-798)
  IPR006530 YD repeat [TIGR01643] (923-959)
  IPR008727 PAAR motif [PF05488] (180-221)
  IPR022385 Rhs repeat-associated core [TIGR03696] (1254-1331)
  IPR031325 RHS repeat [PF05593] (593-629)
  IPR031325 RHS repeat [PF05593] (923-959)
  IPR045351 Domain of unknown function DUF6531 [PF20148] (295-373)
  IPR050708 Type VI secretion system VgrG/RHS [PTHR32305] (868-1335)
  IPR056823 Teneurin-like, YD-shell [PF25023] (679-813)
  IPR056823 Teneurin-like, YD-shell [PF25023] (997-1306)

Solvent-accessible surface area: 13944 Å² total; per-residue (Å²): 80,114,102,79,0,4,28,76,0,78,93,23,12,0,52,6,9,8,35,13,120,10,101,16,62,72,64,96,10,140,125,39,45,62,3,22,2,16,13,82,33,63,10,7,23,4,4,39,108,70,10,19,86,75,5,69,45,26,53,30,120,0,17,61,22,10,5,19,9,6,4,2,69,107,9,40,44,33,58,0,18,11,9,99,2,91,101,111,0,24,0,0,17,17,109,2,101,48,10,32,64,60,30,8,8,142,19,41,4,26,7,17,13,0,52,21,30,161,83,0,6,72,82,44,127,154,57,74,125,16,36,160,136,13,108,10,58,48,197,65,0,32,0,75,1,40,80,15,61,0,5,56,77,4,26,22,118,104,7,51,137,70,131,74,129,28,44,7,35,26,121,65,134,98,38,129,14,6,6,27,23,1,56,10,70,57,198,197,18,148,6,24,53,3,13,0,3,0,3,4,60,18,14,124,95,78,99,2,43,0,10,2,3,5,0,0,0,44,156,36,0,64,27,98,14,184,158,25,90,27,65,25,0,131,64,0,34,78,8,0,101,112,69,21,153,30,103,3,79,24,39,9,66,25,0,15,0,24,3,13,15,3,8,32,12,26,1,0,2,0,6,0,2,1,71,46,7,8,122,59,79,70,73,3,148,122,2,12,174,92,23,135,10,163,168